Protein AF-A0A5J4NBM5-F1 (afdb_monomer_lite)

Secondary structure (DSSP, 8-state):
--EEEEEGGGTEEEETTTHHHHHHHHHHHHHHHHHHHHHHHHHHHHHHHHHHHHHHHHTPPPP--TT---HHHHHHHHHHHHHHHHHHHHHHHHHHHHHHHHS-HHHHHHHHHHH--TTSPPSS-SS--PPPTT--TTHHHHHHHHHHHHHHHT-EEEE-SS-B---S--TTTS-HHHHHTPPPTTSPPPPB-TT-EEEEEEE-SS-EEEEEPPP----------PPP-

pLDDT: mean 76.92, std 15.36, range [37.56, 94.0]

Sequence (229 aa):
MKMDHHCPWINACCGHLNHGYFLHFIHWAPIGCTLCAIMLASAVYHDWKSANHWRSETGEKPFVYPYDLGSWNNLSQGCLLPTVYYSHAKHCLRSPFEALRTITWITRIWYIKYVLTWSGCAIGDGIHWPLRDGCGEYDLTAEQIRQKEMKQLIRRDYLIHRSYNGRYCPCCQFSCSIALNTPYPDEPRLRVTVGDTVTVTRWSKHWIYGELQPIKSSFSNGLHPGKLN

Structure (mmCIF, N/CA/C/O backbone):
data_AF-A0A5J4NBM5-F1
#
_entry.id   AF-A0A5J4NBM5-F1
#
loop_
_atom_site.group_PDB
_atom_site.id
_atom_site.type_symbol
_atom_site.label_atom_id
_atom_site.label_alt_id
_atom_site.label_comp_id
_atom_site.label_asym_id
_atom_site.label_entity_id
_atom_site.label_seq_id
_atom_site.pdbx_PDB_ins_code
_atom_site.Cartn_x
_atom_site.Cartn_y
_atom_site.Cartn_z
_atom_site.occupancy
_atom_site.B_iso_or_equiv
_atom_site.auth_seq_id
_atom_sit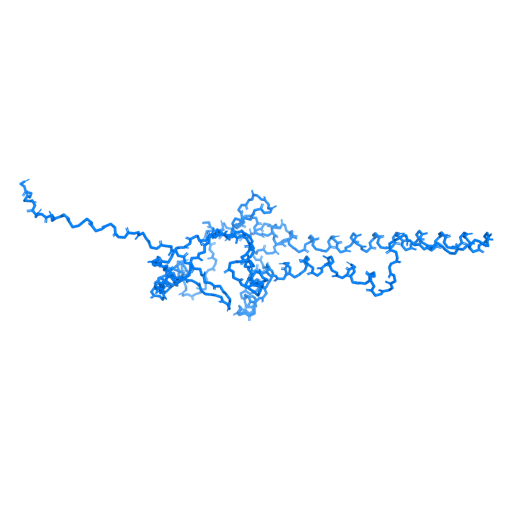e.auth_comp_id
_atom_site.auth_asym_id
_atom_site.auth_atom_id
_atom_site.pdbx_PDB_model_num
ATOM 1 N N . MET A 1 1 ? -6.689 -21.881 5.299 1.00 59.47 1 MET A N 1
ATOM 2 C CA . MET A 1 1 ? -5.956 -21.109 4.269 1.00 59.47 1 MET A CA 1
ATOM 3 C C . MET A 1 1 ? -5.424 -19.820 4.873 1.00 59.47 1 MET A C 1
ATOM 5 O O . MET A 1 1 ? -6.210 -19.043 5.406 1.00 59.47 1 MET A O 1
ATOM 9 N N . LYS A 1 2 ? -4.108 -19.589 4.796 1.00 69.75 2 LYS A N 1
ATOM 10 C CA . LYS A 1 2 ? -3.482 -18.330 5.225 1.00 69.75 2 LYS A CA 1
ATOM 11 C C . LYS A 1 2 ? -3.705 -17.231 4.180 1.00 69.75 2 LYS A C 1
ATOM 13 O O . LYS A 1 2 ? -3.112 -17.266 3.103 1.00 69.75 2 LYS A O 1
ATOM 18 N N . MET A 1 3 ? -4.565 -16.275 4.513 1.00 81.38 3 MET A N 1
ATOM 19 C CA . MET A 1 3 ? -4.809 -15.057 3.737 1.00 81.38 3 MET A CA 1
ATOM 20 C C . MET A 1 3 ? -4.083 -13.899 4.410 1.00 81.38 3 MET A C 1
ATOM 22 O O . MET A 1 3 ? -4.126 -13.787 5.634 1.00 81.38 3 MET A O 1
ATOM 26 N N . ASP A 1 4 ? -3.405 -13.075 3.619 1.00 83.19 4 ASP A N 1
ATOM 27 C CA . ASP A 1 4 ? -2.725 -11.881 4.114 1.00 83.19 4 ASP A CA 1
ATOM 28 C C . ASP A 1 4 ? -3.644 -10.664 3.967 1.00 83.19 4 ASP A C 1
ATOM 30 O O . ASP A 1 4 ? -4.144 -10.129 4.954 1.00 83.19 4 ASP A O 1
ATOM 34 N N . HIS A 1 5 ? -3.954 -10.282 2.726 1.00 86.38 5 HIS A N 1
ATOM 35 C CA . HIS A 1 5 ? -4.837 -9.154 2.437 1.00 86.38 5 HIS A CA 1
ATOM 36 C C . HIS A 1 5 ? -5.439 -9.249 1.031 1.00 86.38 5 HIS A C 1
ATOM 38 O O . HIS A 1 5 ? -4.950 -9.979 0.173 1.00 86.38 5 HIS A O 1
ATOM 44 N N . HIS A 1 6 ? -6.500 -8.487 0.772 1.00 85.88 6 HIS A N 1
ATOM 45 C CA . HIS A 1 6 ? -6.937 -8.211 -0.593 1.00 85.88 6 HIS A CA 1
ATOM 46 C C . HIS A 1 6 ? -6.148 -7.019 -1.131 1.00 85.88 6 HIS A C 1
ATOM 48 O O . HIS A 1 6 ? -6.132 -5.962 -0.499 1.00 85.88 6 HIS A O 1
ATOM 54 N N . CYS A 1 7 ? -5.471 -7.192 -2.264 1.00 86.19 7 CYS A N 1
ATOM 55 C CA . CYS A 1 7 ? -4.663 -6.143 -2.862 1.00 86.19 7 CYS A CA 1
ATOM 56 C C . CYS A 1 7 ? -5.400 -5.559 -4.077 1.00 86.19 7 CYS A C 1
ATOM 58 O O . CYS A 1 7 ? -5.520 -6.244 -5.099 1.00 86.19 7 CYS A O 1
ATOM 60 N N . PRO A 1 8 ? -5.870 -4.297 -4.007 1.00 82.81 8 PRO A N 1
ATOM 61 C CA . PRO A 1 8 ? -6.608 -3.682 -5.110 1.00 82.81 8 PRO A CA 1
ATOM 62 C C . PRO A 1 8 ? -5.733 -3.490 -6.356 1.00 82.81 8 PRO A C 1
ATOM 64 O O . PRO A 1 8 ? -6.234 -3.533 -7.474 1.00 82.81 8 PRO A O 1
ATOM 67 N N . TRP A 1 9 ? -4.414 -3.354 -6.184 1.00 79.38 9 TRP A N 1
ATOM 68 C CA . TRP A 1 9 ? -3.458 -3.104 -7.269 1.00 79.38 9 TRP A CA 1
ATOM 69 C C . TRP A 1 9 ? -3.282 -4.281 -8.230 1.00 79.38 9 TRP A C 1
ATOM 71 O O . TRP A 1 9 ? -2.984 -4.074 -9.401 1.00 79.38 9 TRP A O 1
ATOM 81 N N . ILE A 1 10 ? -3.471 -5.507 -7.741 1.00 85.00 10 ILE A N 1
ATOM 82 C CA . ILE A 1 10 ? -3.437 -6.728 -8.562 1.00 85.00 10 ILE A CA 1
ATOM 83 C C . ILE A 1 10 ? -4.838 -7.320 -8.766 1.00 85.00 10 ILE A C 1
ATOM 85 O O . ILE A 1 10 ? -4.962 -8.397 -9.341 1.00 85.00 10 ILE A O 1
ATOM 89 N N . ASN A 1 11 ? -5.877 -6.636 -8.264 1.00 89.38 11 ASN A N 1
ATOM 90 C CA . ASN A 1 11 ? -7.272 -7.082 -8.261 1.00 89.38 11 ASN A CA 1
ATOM 91 C C . ASN A 1 11 ? -7.439 -8.548 -7.808 1.00 89.38 11 ASN A C 1
ATOM 93 O O . ASN A 1 11 ? -8.200 -9.325 -8.386 1.00 89.38 11 ASN A O 1
ATOM 97 N N . ALA A 1 12 ? -6.670 -8.950 -6.794 1.00 88.88 12 ALA A N 1
ATOM 98 C CA . ALA A 1 12 ? -6.616 -10.324 -6.315 1.00 88.88 12 ALA A CA 1
ATOM 99 C C . ALA A 1 12 ? -6.298 -10.371 -4.818 1.00 88.88 12 ALA A C 1
ATOM 101 O O . ALA A 1 12 ? -5.704 -9.458 -4.239 1.00 88.88 12 ALA A O 1
ATOM 102 N N . CYS A 1 13 ? -6.694 -11.464 -4.173 1.00 90.06 13 CYS A N 1
ATOM 103 C CA . CYS A 1 13 ? -6.330 -11.717 -2.787 1.00 90.06 13 CYS A CA 1
ATOM 104 C C . CYS A 1 13 ? -4.906 -12.263 -2.686 1.00 90.06 13 CYS A C 1
ATOM 106 O O . CYS A 1 13 ? -4.591 -13.267 -3.320 1.00 90.06 13 CYS A O 1
ATOM 108 N N . CYS A 1 14 ? -4.077 -11.646 -1.850 1.00 89.56 14 CYS A N 1
ATOM 109 C CA . CYS A 1 14 ? -2.753 -12.128 -1.477 1.00 89.56 14 CYS A CA 1
ATOM 110 C C . CYS A 1 14 ? -2.876 -13.147 -0.334 1.00 89.56 14 CYS A C 1
ATOM 112 O O . CYS A 1 14 ? -3.361 -12.839 0.757 1.00 89.56 14 CYS A O 1
ATOM 114 N N . GLY A 1 15 ? -2.415 -14.369 -0.565 1.00 88.12 15 GLY A N 1
ATOM 115 C CA . GLY A 1 15 ? -2.438 -15.480 0.382 1.00 88.12 15 GLY A CA 1
ATOM 116 C C . GLY A 1 15 ? -1.339 -16.487 0.062 1.00 88.12 15 GLY A C 1
ATOM 117 O O . GLY A 1 15 ? -0.489 -16.232 -0.783 1.00 88.12 15 GLY A O 1
ATOM 118 N N . HIS A 1 16 ? -1.343 -17.641 0.729 1.00 86.56 16 HIS A N 1
ATOM 119 C CA . HIS A 1 16 ? -0.261 -18.637 0.636 1.00 86.56 16 HIS A CA 1
ATOM 120 C C . HIS A 1 16 ? 0.216 -18.943 -0.796 1.00 86.56 16 HIS A C 1
ATOM 122 O O . HI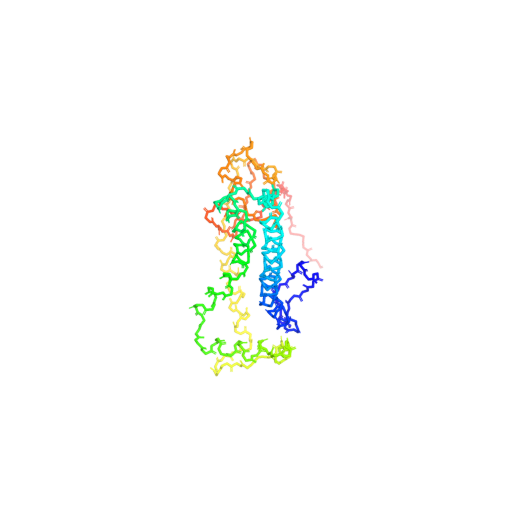S A 1 16 ? 1.413 -18.933 -1.061 1.00 86.56 16 HIS A O 1
ATOM 128 N N . LEU A 1 17 ? -0.715 -19.141 -1.733 1.00 87.56 17 LEU A N 1
ATOM 129 C CA . LEU A 1 17 ? -0.405 -19.581 -3.099 1.00 87.56 17 LEU A CA 1
ATOM 130 C C . LEU A 1 17 ? 0.230 -18.505 -3.993 1.00 87.56 17 LEU A C 1
ATOM 132 O O . LEU A 1 17 ? 0.866 -18.848 -4.983 1.00 87.56 17 LEU A O 1
ATOM 136 N N . ASN A 1 18 ? 0.067 -17.220 -3.672 1.00 89.38 18 ASN A N 1
ATOM 137 C CA . ASN A 1 18 ? 0.607 -16.118 -4.475 1.00 89.38 18 ASN A CA 1
ATOM 138 C C . ASN A 1 18 ? 1.474 -15.133 -3.682 1.00 89.38 18 ASN A C 1
ATOM 140 O O . ASN A 1 18 ? 1.964 -14.156 -4.250 1.00 89.38 18 ASN A O 1
ATOM 144 N N . HIS A 1 19 ? 1.709 -15.402 -2.396 1.00 87.12 19 HIS A N 1
ATOM 145 C CA . HIS A 1 19 ? 2.508 -14.542 -1.530 1.00 87.12 19 HIS A CA 1
ATOM 146 C C . HIS A 1 19 ? 3.931 -14.362 -2.079 1.00 87.12 19 HIS A C 1
ATOM 148 O O . HIS A 1 19 ? 4.431 -13.242 -2.120 1.00 87.12 19 HIS A O 1
ATOM 154 N N . GLY A 1 20 ? 4.571 -15.438 -2.553 1.00 87.75 20 GLY A N 1
ATOM 155 C CA . GLY A 1 20 ? 5.920 -15.369 -3.123 1.00 87.75 20 GLY A CA 1
ATOM 156 C C . GLY A 1 20 ? 5.978 -14.511 -4.390 1.00 87.75 20 GLY A C 1
ATOM 157 O O . GLY A 1 20 ? 6.830 -13.631 -4.495 1.00 87.75 20 GLY A O 1
ATOM 158 N N . TYR A 1 21 ? 5.025 -14.678 -5.315 1.00 90.00 21 TYR A N 1
ATOM 159 C CA . TYR A 1 21 ? 4.908 -13.824 -6.506 1.00 90.00 21 TYR A CA 1
ATOM 160 C C . TYR A 1 21 ? 4.686 -12.351 -6.159 1.00 90.00 21 TYR A C 1
ATOM 162 O O . TYR A 1 21 ? 5.294 -11.475 -6.772 1.00 90.00 21 TYR A O 1
ATOM 170 N N . PHE A 1 22 ? 3.854 -12.070 -5.156 1.00 88.56 22 PHE A N 1
ATOM 171 C CA . PHE A 1 22 ? 3.601 -10.707 -4.699 1.00 88.56 22 PHE A CA 1
ATOM 172 C C . PHE A 1 22 ? 4.863 -10.044 -4.124 1.00 88.56 22 PHE A C 1
ATOM 174 O O . PHE A 1 22 ? 5.147 -8.886 -4.431 1.00 88.56 22 PHE A O 1
ATOM 181 N N . LEU A 1 23 ? 5.667 -10.784 -3.353 1.00 86.62 23 LEU A N 1
ATOM 182 C CA . LEU A 1 23 ? 6.949 -10.281 -2.850 1.00 86.62 23 LEU A CA 1
ATOM 183 C C . LEU A 1 23 ? 7.956 -10.035 -3.979 1.00 86.62 23 LEU A C 1
ATOM 185 O O . LEU A 1 23 ? 8.629 -9.003 -3.974 1.00 86.62 23 LEU A O 1
ATOM 189 N N . HIS A 1 24 ? 8.028 -10.936 -4.963 1.00 88.31 24 HIS A N 1
ATOM 190 C CA . HIS A 1 24 ? 8.848 -10.730 -6.161 1.00 88.31 24 HIS A CA 1
ATOM 191 C C . HIS A 1 24 ? 8.415 -9.479 -6.922 1.00 88.31 24 HIS A C 1
ATOM 193 O O . HIS A 1 24 ? 9.263 -8.670 -7.285 1.00 88.31 24 HIS A O 1
ATOM 199 N N . PHE A 1 25 ? 7.111 -9.266 -7.103 1.00 87.12 25 PHE A N 1
ATOM 200 C CA . PHE A 1 25 ? 6.577 -8.053 -7.723 1.00 87.12 25 PHE A CA 1
ATOM 201 C C . PHE A 1 25 ? 7.019 -6.784 -6.978 1.00 87.12 25 PHE A C 1
ATOM 203 O O . PHE A 1 25 ? 7.568 -5.873 -7.598 1.00 87.12 25 PHE A O 1
ATOM 210 N N . ILE A 1 26 ? 6.857 -6.742 -5.650 1.00 86.12 26 ILE A N 1
ATOM 211 C CA . ILE A 1 26 ? 7.274 -5.592 -4.830 1.00 86.12 26 ILE A CA 1
ATOM 212 C C . ILE A 1 26 ? 8.787 -5.349 -4.920 1.00 86.12 26 ILE A C 1
ATOM 214 O O . ILE A 1 26 ? 9.223 -4.200 -4.865 1.00 86.12 26 ILE A O 1
ATOM 218 N N . HIS A 1 27 ? 9.591 -6.406 -5.050 1.00 84.75 27 HIS A N 1
ATOM 219 C CA . HIS A 1 27 ? 11.043 -6.290 -5.137 1.00 84.75 27 HIS A CA 1
ATOM 220 C C . HIS A 1 27 ? 11.526 -5.836 -6.522 1.00 84.75 27 HIS A C 1
ATOM 222 O O . HIS A 1 27 ? 12.315 -4.896 -6.625 1.00 84.75 27 HIS A O 1
ATOM 228 N N . TRP A 1 28 ? 11.050 -6.483 -7.586 1.00 87.06 28 TRP A N 1
ATOM 229 C CA . TRP A 1 28 ? 11.551 -6.273 -8.943 1.00 87.06 28 TRP A CA 1
ATOM 230 C C . TRP A 1 28 ? 10.944 -5.055 -9.636 1.00 87.06 28 TRP A C 1
ATOM 232 O O . TRP A 1 28 ? 11.629 -4.441 -10.452 1.00 87.06 28 TRP A O 1
ATOM 242 N N . ALA A 1 29 ? 9.711 -4.654 -9.308 1.00 86.12 29 ALA A N 1
ATOM 243 C CA . ALA A 1 29 ? 9.091 -3.491 -9.945 1.00 86.12 29 ALA A CA 1
ATOM 244 C C . ALA A 1 29 ? 9.886 -2.185 -9.710 1.00 86.12 29 ALA A C 1
ATOM 246 O O . ALA A 1 29 ? 10.201 -1.512 -10.693 1.00 86.12 29 ALA A O 1
ATOM 247 N N . PRO A 1 30 ? 10.315 -1.833 -8.477 1.00 85.06 30 PRO A N 1
ATOM 248 C CA . PRO A 1 30 ? 11.168 -0.665 -8.254 1.00 85.06 30 PRO A CA 1
ATOM 249 C C . PRO A 1 30 ? 12.510 -0.750 -8.985 1.00 85.06 30 PRO A C 1
ATOM 251 O O . PRO A 1 30 ? 12.935 0.240 -9.577 1.00 85.06 30 PRO A O 1
ATOM 254 N N . ILE A 1 31 ? 13.154 -1.925 -8.982 1.00 83.12 31 ILE A N 1
ATOM 255 C CA . ILE A 1 31 ? 14.433 -2.145 -9.674 1.00 83.12 31 ILE A CA 1
ATOM 256 C C . ILE A 1 31 ? 14.265 -1.895 -11.175 1.00 83.12 31 ILE A C 1
ATOM 258 O O . ILE A 1 31 ? 15.044 -1.144 -11.760 1.00 83.12 31 ILE A O 1
ATOM 262 N N . GLY A 1 32 ? 13.218 -2.456 -11.786 1.00 86.31 32 GLY A N 1
ATOM 263 C CA . GLY A 1 32 ? 12.896 -2.240 -13.196 1.00 86.31 32 GLY A CA 1
ATOM 264 C C . GLY A 1 32 ? 12.660 -0.765 -13.517 1.00 86.31 32 GLY A C 1
ATOM 265 O O . GLY A 1 32 ? 13.263 -0.234 -14.447 1.00 86.31 32 GLY A O 1
ATOM 266 N N . CYS A 1 33 ? 11.864 -0.063 -12.704 1.00 83.75 33 CYS A N 1
ATOM 267 C CA . CYS A 1 33 ? 11.641 1.374 -12.876 1.00 83.75 33 CYS A CA 1
ATOM 268 C C . CYS A 1 33 ? 12.942 2.189 -12.767 1.00 83.75 33 CYS A C 1
ATOM 270 O O . CYS A 1 33 ? 13.152 3.110 -13.555 1.00 83.75 33 CYS A O 1
ATOM 272 N N . THR A 1 34 ? 13.830 1.851 -11.826 1.00 82.12 34 THR A N 1
ATOM 273 C CA . THR A 1 34 ? 15.135 2.514 -11.686 1.00 82.12 34 THR A CA 1
ATOM 274 C C . THR A 1 34 ? 16.028 2.268 -12.901 1.00 82.12 34 THR A C 1
ATOM 276 O O . THR A 1 34 ? 16.619 3.217 -13.413 1.00 82.12 34 THR A O 1
ATOM 279 N N . LEU A 1 35 ? 16.097 1.034 -13.404 1.00 87.31 35 LEU A N 1
ATOM 280 C CA . LEU A 1 35 ? 16.882 0.710 -14.598 1.00 87.31 35 LEU A CA 1
ATOM 281 C C . LEU A 1 35 ? 16.361 1.448 -15.837 1.00 87.31 35 LEU A C 1
ATOM 283 O O . LEU A 1 35 ? 17.154 2.058 -16.553 1.00 87.31 35 LEU A O 1
ATOM 287 N N . CYS A 1 36 ? 15.042 1.481 -16.048 1.00 84.56 36 CYS A N 1
ATOM 288 C CA . CYS A 1 36 ? 14.434 2.246 -17.139 1.00 84.56 36 CYS A CA 1
ATOM 289 C C . CYS A 1 36 ? 14.754 3.745 -17.042 1.00 84.56 36 CYS A C 1
ATOM 291 O O . CYS A 1 36 ? 15.073 4.370 -18.051 1.00 84.56 36 CYS A O 1
ATOM 293 N N . ALA A 1 37 ? 14.716 4.321 -15.835 1.00 83.12 37 ALA A N 1
ATOM 294 C CA . ALA A 1 37 ? 15.069 5.723 -15.623 1.00 83.12 37 ALA A CA 1
ATOM 295 C C . ALA A 1 37 ? 16.544 6.005 -15.957 1.00 83.12 37 ALA A C 1
ATOM 297 O O . ALA A 1 37 ? 16.840 7.015 -16.594 1.00 83.12 37 ALA A O 1
ATOM 298 N N . ILE A 1 38 ? 17.459 5.103 -15.579 1.00 82.50 38 ILE A N 1
ATOM 299 C CA . ILE A 1 38 ? 18.886 5.214 -15.915 1.00 82.50 38 ILE A CA 1
ATOM 300 C C . ILE A 1 38 ? 19.082 5.145 -17.430 1.00 82.50 38 ILE A C 1
ATOM 302 O O . ILE A 1 38 ? 19.740 6.017 -17.991 1.00 82.50 38 ILE A O 1
ATOM 306 N N . MET A 1 39 ? 18.481 4.156 -18.098 1.00 87.69 39 MET A N 1
ATOM 307 C CA . MET A 1 39 ? 18.592 4.005 -19.552 1.00 87.69 39 MET A CA 1
ATOM 308 C C . MET A 1 39 ? 18.075 5.238 -20.295 1.00 87.69 39 MET A C 1
ATOM 310 O O . MET A 1 39 ? 18.741 5.732 -21.203 1.00 87.69 39 MET A O 1
ATOM 314 N N . LEU A 1 40 ? 16.921 5.768 -19.878 1.00 85.56 40 LEU A N 1
ATOM 315 C CA . LEU A 1 40 ? 16.352 6.978 -20.463 1.00 85.56 40 LEU A CA 1
ATOM 316 C C . LEU A 1 40 ? 17.264 8.192 -20.242 1.00 85.56 40 LEU A C 1
ATOM 318 O O . LEU A 1 40 ? 17.527 8.939 -21.180 1.00 85.56 40 LEU A O 1
ATOM 322 N N . ALA A 1 41 ? 17.795 8.368 -19.029 1.00 82.62 41 ALA A N 1
ATOM 323 C CA . ALA A 1 41 ? 18.719 9.458 -18.725 1.00 82.62 41 ALA A CA 1
ATOM 324 C C . ALA A 1 41 ? 20.016 9.362 -19.546 1.00 82.62 41 ALA A C 1
ATOM 326 O O . ALA A 1 41 ? 20.496 10.374 -20.057 1.00 82.62 41 ALA A O 1
ATOM 327 N N . SER A 1 42 ? 20.566 8.155 -19.716 1.00 82.62 42 SER A N 1
ATOM 328 C CA . SER A 1 42 ? 21.750 7.922 -20.547 1.00 82.62 42 SER A CA 1
ATOM 329 C C . SER A 1 42 ? 21.496 8.231 -22.022 1.00 82.62 42 SER A C 1
ATOM 331 O O . SER A 1 42 ? 22.344 8.864 -22.648 1.00 82.62 42 SER A O 1
ATOM 333 N N . ALA A 1 43 ? 20.340 7.837 -22.565 1.00 86.94 43 ALA A N 1
ATOM 334 C CA . ALA A 1 43 ? 19.963 8.145 -23.945 1.00 86.94 43 ALA A CA 1
ATOM 335 C C . ALA A 1 43 ? 19.836 9.661 -24.165 1.00 86.94 43 ALA A C 1
ATOM 337 O O . ALA A 1 43 ? 20.487 10.216 -25.046 1.00 86.94 43 ALA A O 1
ATOM 338 N N . VAL A 1 44 ? 19.102 10.352 -23.286 1.00 85.62 44 VAL A N 1
ATOM 339 C CA . VAL A 1 44 ? 18.941 11.815 -23.341 1.00 85.62 44 VAL A CA 1
ATOM 340 C C . VAL A 1 44 ? 20.286 12.537 -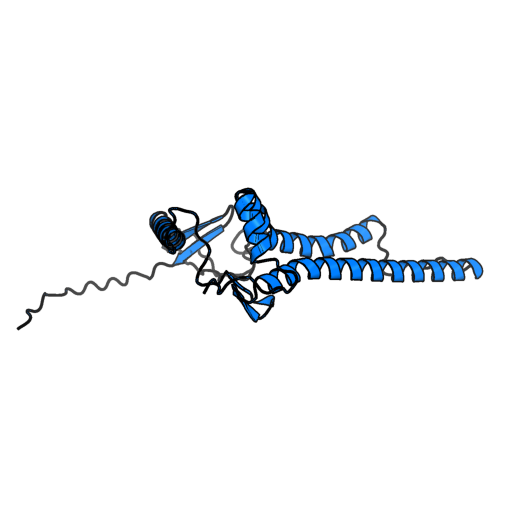23.222 1.00 85.62 44 VAL A C 1
ATOM 342 O O . VAL A 1 44 ? 20.524 13.518 -23.930 1.00 85.62 44 VAL A O 1
ATOM 345 N N . TYR A 1 45 ? 21.179 12.056 -22.350 1.00 83.81 45 TYR A N 1
ATOM 346 C CA . TYR A 1 45 ? 22.526 12.606 -22.200 1.00 83.81 45 TYR A CA 1
ATOM 347 C C . TYR A 1 45 ? 23.378 12.405 -23.457 1.00 83.81 45 TYR A C 1
ATOM 349 O O . TYR A 1 45 ? 24.093 13.320 -23.870 1.00 83.81 45 TYR A O 1
ATOM 357 N N . HIS A 1 46 ? 23.301 11.224 -24.072 1.00 85.38 46 HIS A N 1
ATOM 358 C CA . HIS A 1 46 ? 24.013 10.938 -25.310 1.00 85.38 46 HIS A CA 1
ATOM 359 C C . HIS A 1 46 ? 23.534 11.854 -26.442 1.00 85.38 46 HIS A C 1
ATOM 361 O O . HIS A 1 46 ? 24.358 12.515 -27.070 1.00 85.38 46 HIS A O 1
ATOM 367 N N . ASP A 1 47 ? 22.219 11.980 -26.633 1.00 86.50 47 ASP A N 1
ATOM 368 C CA . ASP A 1 47 ? 21.632 12.853 -27.655 1.00 86.50 47 ASP A CA 1
ATOM 369 C C . ASP A 1 47 ? 22.002 14.320 -27.433 1.00 86.50 47 ASP A C 1
ATOM 371 O O . ASP A 1 47 ? 22.394 15.021 -28.368 1.00 86.50 47 ASP A O 1
ATOM 375 N N . TRP A 1 48 ? 21.961 14.779 -26.179 1.00 87.25 48 TRP A N 1
ATOM 376 C CA . TRP A 1 48 ? 22.412 16.118 -25.806 1.00 87.25 48 TRP A CA 1
ATOM 377 C C . TRP A 1 48 ? 23.877 16.355 -26.169 1.00 87.25 48 TRP A C 1
ATOM 379 O O . TRP A 1 48 ? 24.226 17.393 -26.737 1.00 87.25 48 TRP A O 1
ATOM 389 N N . LYS A 1 49 ? 24.745 15.391 -25.848 1.00 87.19 49 LYS A N 1
ATOM 390 C CA . LYS A 1 49 ? 26.174 15.477 -26.141 1.00 87.19 49 LYS A CA 1
ATOM 391 C C . LYS A 1 49 ? 26.417 15.501 -27.650 1.00 87.19 49 LYS A C 1
ATOM 393 O O . LYS A 1 49 ? 27.180 16.343 -28.118 1.00 87.19 49 LYS A O 1
ATOM 398 N N . SER A 1 50 ? 25.750 14.632 -28.409 1.00 89.12 50 SER A N 1
ATOM 399 C CA . SER A 1 50 ? 25.834 14.598 -29.872 1.00 89.12 50 SER A CA 1
ATOM 400 C C . SER A 1 50 ? 25.342 15.902 -30.503 1.00 89.12 50 SER A C 1
ATOM 402 O O . SER A 1 50 ? 26.032 16.459 -31.351 1.00 89.12 50 SER A O 1
ATOM 404 N N . ALA A 1 51 ? 24.203 16.442 -30.059 1.00 87.25 51 ALA A N 1
ATOM 405 C CA . ALA A 1 51 ? 23.672 17.710 -30.561 1.00 87.25 51 ALA A CA 1
ATOM 406 C C . ALA A 1 51 ? 24.637 18.882 -30.317 1.00 87.25 51 ALA A C 1
ATOM 408 O O . ALA A 1 51 ? 24.839 19.717 -31.198 1.00 87.25 51 ALA A O 1
ATOM 409 N N . ASN A 1 52 ? 25.264 18.934 -29.139 1.00 88.50 52 ASN A N 1
ATOM 410 C CA . ASN A 1 52 ? 26.243 19.973 -28.821 1.00 88.50 52 ASN A CA 1
ATOM 411 C C . ASN A 1 52 ? 27.561 19.813 -29.581 1.00 88.50 52 ASN A C 1
ATOM 413 O O . ASN A 1 52 ? 28.160 20.822 -29.947 1.00 88.50 52 ASN A O 1
ATOM 417 N N . HIS A 1 53 ? 27.984 18.579 -29.867 1.00 91.50 53 HIS A N 1
ATOM 418 C CA . HIS A 1 53 ? 29.144 18.323 -30.718 1.00 91.50 53 HIS A CA 1
ATOM 419 C C . HIS A 1 53 ? 28.940 18.912 -32.119 1.00 91.50 53 HIS A C 1
ATOM 421 O O . HIS A 1 53 ? 29.717 19.766 -32.536 1.00 91.50 53 HIS A O 1
ATOM 427 N N . TRP A 1 54 ? 27.844 18.551 -32.798 1.00 88.38 54 TRP A N 1
ATOM 428 C CA . TRP A 1 54 ? 27.523 19.073 -34.134 1.00 88.38 54 TRP A CA 1
ATOM 429 C C . TRP A 1 54 ? 27.431 20.601 -34.169 1.00 88.38 54 TRP A C 1
ATOM 431 O O . TRP A 1 54 ? 27.971 21.237 -35.068 1.00 88.38 54 TRP A O 1
ATOM 441 N N . ARG A 1 55 ? 26.796 21.213 -33.164 1.00 89.12 55 ARG A N 1
ATOM 442 C CA . ARG A 1 55 ? 26.684 22.678 -33.088 1.00 89.12 55 ARG A CA 1
ATOM 443 C C . ARG A 1 55 ? 28.014 23.376 -32.847 1.00 89.12 55 ARG A C 1
ATOM 445 O O . ARG A 1 55 ? 28.217 24.477 -33.348 1.00 89.12 55 ARG A O 1
ATOM 452 N N . SER A 1 56 ? 28.920 22.744 -32.101 1.00 90.62 56 SER A N 1
ATOM 453 C CA . SER A 1 56 ? 30.266 23.285 -31.905 1.00 90.62 56 SER A CA 1
ATOM 454 C C . SER A 1 56 ? 31.058 23.329 -33.214 1.00 90.62 56 SER A C 1
ATOM 456 O O . SER A 1 56 ? 31.796 24.284 -33.437 1.00 90.62 56 SER A O 1
ATOM 458 N N . GLU A 1 57 ? 30.841 22.356 -34.106 1.00 92.19 57 GLU A N 1
ATOM 459 C CA . GLU A 1 57 ? 31.462 22.320 -35.434 1.00 92.19 57 GLU A CA 1
ATOM 460 C C . GLU A 1 57 ? 30.865 23.367 -36.384 1.00 92.19 57 GLU A C 1
ATOM 462 O O . GLU A 1 57 ? 31.598 23.982 -37.156 1.00 92.19 57 GLU A O 1
ATOM 467 N N . THR A 1 58 ? 29.553 23.618 -36.317 1.00 91.62 58 THR A N 1
ATOM 468 C CA . THR A 1 58 ? 28.876 24.616 -37.167 1.00 91.62 58 THR A CA 1
ATOM 469 C C . THR A 1 58 ? 28.954 26.050 -36.633 1.00 91.62 58 THR A C 1
ATOM 471 O O . THR A 1 58 ? 28.497 26.979 -37.300 1.00 91.62 58 THR A O 1
ATOM 474 N N . GLY A 1 59 ? 29.534 26.260 -35.446 1.00 91.94 59 GLY A N 1
ATOM 475 C CA . GLY A 1 59 ? 29.584 27.568 -34.783 1.00 91.94 59 GLY A CA 1
ATOM 476 C C . GLY A 1 59 ? 28.229 28.037 -34.237 1.00 91.94 59 GLY A C 1
ATOM 477 O O . GLY A 1 59 ? 28.045 29.220 -33.943 1.00 91.94 59 GLY A O 1
ATOM 478 N N . GLU A 1 60 ? 27.264 27.127 -34.102 1.00 91.31 60 GLU A N 1
ATOM 479 C CA . GLU A 1 60 ? 25.951 27.413 -33.538 1.00 91.31 60 GLU A CA 1
ATOM 480 C C . GLU A 1 60 ? 25.975 27.445 -32.004 1.00 91.31 60 GLU A C 1
ATOM 482 O O . GLU A 1 60 ? 26.808 26.835 -31.332 1.00 91.31 60 GLU A O 1
ATOM 487 N N . LYS A 1 61 ? 25.001 28.146 -31.414 1.00 89.56 61 LYS A N 1
ATOM 488 C CA . LYS A 1 61 ? 24.834 28.189 -29.953 1.00 89.56 61 LYS A CA 1
ATOM 489 C C . LYS A 1 61 ? 24.503 26.796 -29.402 1.00 89.56 61 LYS A C 1
ATOM 491 O O . LYS A 1 61 ? 23.676 26.120 -30.019 1.00 89.56 61 LYS A O 1
ATOM 496 N N . PRO A 1 62 ? 25.044 26.404 -28.230 1.00 88.81 62 PRO A N 1
ATOM 497 C CA . PRO A 1 62 ? 24.815 25.087 -27.645 1.00 88.81 62 PRO A CA 1
ATOM 498 C C . PRO A 1 62 ? 23.323 24.804 -27.443 1.00 88.81 62 PRO A C 1
ATOM 500 O O . PRO A 1 62 ? 22.534 25.694 -27.115 1.00 88.81 62 PRO A O 1
ATOM 503 N N . PHE A 1 63 ? 22.945 23.548 -27.659 1.00 86.56 63 PHE A N 1
ATOM 504 C CA . PHE A 1 63 ? 21.589 23.072 -27.457 1.00 86.56 63 PHE A CA 1
ATOM 505 C C . PHE A 1 63 ? 21.298 22.940 -25.959 1.00 86.56 63 PHE A C 1
ATOM 507 O O . PHE A 1 63 ? 21.952 22.182 -25.235 1.00 86.56 63 PHE A O 1
ATOM 514 N N . VAL A 1 64 ? 20.278 23.674 -25.520 1.00 84.75 64 VAL A N 1
ATOM 515 C CA . VAL A 1 64 ? 19.723 23.631 -24.168 1.00 84.75 64 VAL A CA 1
ATOM 516 C C . VAL A 1 64 ? 18.313 23.068 -24.279 1.00 84.75 64 VAL A C 1
ATOM 518 O O . VAL A 1 64 ? 17.516 23.553 -25.086 1.00 84.75 64 VAL A O 1
ATOM 521 N N . TYR A 1 65 ? 18.004 22.027 -23.505 1.00 77.00 65 TYR A N 1
ATOM 522 C CA . TYR A 1 65 ? 16.664 21.451 -23.524 1.00 77.00 65 TYR A CA 1
ATOM 523 C C . TYR A 1 65 ? 15.632 22.472 -23.024 1.00 77.00 65 TYR A C 1
ATOM 525 O O . TYR A 1 65 ? 15.909 23.187 -22.062 1.00 77.00 65 TYR A O 1
ATOM 533 N N . PRO A 1 66 ? 14.407 22.491 -23.583 1.00 79.88 66 PRO A N 1
ATOM 534 C CA . PRO A 1 66 ? 13.343 23.390 -23.124 1.00 79.88 66 PRO A CA 1
ATOM 535 C C . PRO A 1 66 ? 12.987 23.239 -21.636 1.00 79.88 66 PRO A C 1
ATOM 537 O O . PRO A 1 66 ? 12.433 24.153 -21.036 1.00 79.88 66 PRO A O 1
ATOM 540 N N . TYR A 1 67 ? 13.295 22.080 -21.052 1.00 74.50 67 TYR A N 1
ATOM 541 C CA . TYR A 1 67 ? 13.031 21.724 -19.655 1.00 74.50 67 TYR A CA 1
ATOM 542 C C . TYR A 1 67 ? 14.275 21.837 -18.763 1.00 74.50 67 TYR A C 1
ATOM 544 O O . TYR A 1 67 ? 14.241 21.405 -17.614 1.00 74.50 67 TYR A O 1
ATOM 552 N N . ASP A 1 68 ? 15.378 22.393 -19.271 1.00 74.69 68 ASP A N 1
ATOM 553 C CA . ASP A 1 68 ? 16.547 22.695 -18.453 1.00 74.69 68 ASP A CA 1
ATOM 554 C C . ASP A 1 68 ? 16.282 23.955 -17.613 1.00 74.69 68 ASP A C 1
ATOM 556 O O . ASP A 1 68 ? 16.533 25.085 -18.029 1.00 74.69 68 ASP A O 1
ATOM 560 N N . LEU A 1 69 ? 15.736 23.755 -16.413 1.00 76.19 69 LEU A N 1
ATOM 561 C CA . LEU A 1 69 ? 15.416 24.823 -15.461 1.00 76.19 69 LEU A CA 1
ATOM 562 C C . LEU A 1 69 ? 16.615 25.192 -14.562 1.00 76.19 69 LEU A C 1
ATOM 564 O O . LEU A 1 69 ? 16.451 25.928 -13.582 1.00 76.19 69 LEU A O 1
ATOM 568 N N . GLY A 1 70 ? 17.813 24.679 -14.870 1.00 76.62 70 GLY A N 1
ATOM 569 C CA . GLY A 1 70 ? 19.026 24.811 -14.066 1.00 76.62 70 GLY A CA 1
ATOM 570 C C . GLY A 1 70 ? 19.196 23.697 -13.026 1.00 76.62 70 GLY A C 1
ATOM 571 O O . GLY A 1 70 ? 18.235 23.056 -12.593 1.00 76.62 70 GLY A O 1
ATOM 572 N N . SER A 1 71 ? 20.441 23.476 -12.589 1.00 73.06 71 SER A N 1
ATOM 573 C CA . SER A 1 71 ? 20.858 22.303 -11.801 1.00 73.06 71 SER A CA 1
ATOM 574 C C . SER A 1 71 ? 19.989 22.021 -10.569 1.00 73.06 71 SER A C 1
ATOM 576 O O . SER A 1 71 ? 19.658 20.869 -10.306 1.00 73.06 71 SER A O 1
ATOM 578 N N . TRP A 1 72 ? 19.565 23.057 -9.838 1.00 67.69 72 TRP A N 1
ATOM 579 C CA . TRP A 1 72 ? 18.741 22.912 -8.631 1.00 67.69 72 TRP A CA 1
ATOM 580 C C . TRP A 1 72 ? 17.268 22.603 -8.921 1.00 67.69 72 TRP A C 1
ATOM 582 O O . TRP A 1 72 ? 16.659 21.805 -8.209 1.00 67.69 72 TRP A O 1
ATOM 592 N N . ASN A 1 73 ? 16.703 23.187 -9.979 1.00 71.25 73 ASN A N 1
ATOM 593 C CA . ASN A 1 73 ? 15.304 22.975 -10.357 1.00 71.25 73 ASN A CA 1
ATOM 594 C C . ASN A 1 73 ? 15.108 21.653 -11.111 1.00 71.25 73 ASN A C 1
ATOM 596 O O . ASN A 1 73 ? 14.054 21.029 -11.012 1.00 71.25 73 ASN A O 1
ATOM 600 N N . ASN A 1 74 ? 16.123 21.192 -11.842 1.00 68.69 74 ASN A N 1
ATOM 601 C CA . ASN A 1 74 ? 16.104 19.875 -12.477 1.00 68.69 74 ASN A CA 1
ATOM 602 C C . ASN A 1 74 ? 16.308 18.762 -11.440 1.00 68.69 74 ASN A C 1
ATOM 604 O O . ASN A 1 74 ? 15.626 17.738 -11.492 1.00 68.69 74 ASN A O 1
ATOM 608 N N . LEU A 1 75 ? 17.187 18.979 -10.450 1.00 61.75 75 LEU A N 1
ATOM 609 C CA . LEU A 1 75 ? 17.370 18.052 -9.331 1.00 61.75 75 LEU A CA 1
ATOM 610 C C . LEU A 1 75 ? 16.096 17.935 -8.484 1.00 61.75 75 LEU A C 1
ATOM 612 O O . LEU A 1 75 ? 15.714 16.828 -8.114 1.00 61.75 75 LEU A O 1
ATOM 616 N N . SER A 1 76 ? 15.400 19.044 -8.213 1.00 60.19 76 SER A N 1
ATOM 617 C CA . SER A 1 76 ? 14.134 18.996 -7.475 1.00 60.19 76 SER A CA 1
ATOM 618 C C . SER A 1 76 ? 13.057 18.224 -8.248 1.00 60.19 76 SER A C 1
ATOM 620 O O . SER A 1 76 ? 12.443 17.333 -7.671 1.00 60.19 76 SER A O 1
ATOM 622 N N . GLN A 1 77 ? 12.893 18.438 -9.557 1.00 60.31 77 GLN A N 1
ATOM 623 C CA . GLN A 1 77 ? 11.969 17.648 -10.389 1.00 60.31 77 GLN A CA 1
ATOM 624 C C . GLN A 1 77 ? 12.310 16.146 -10.404 1.00 60.31 77 GLN A C 1
ATOM 626 O O . GLN A 1 77 ? 11.428 15.305 -10.208 1.00 60.31 77 GLN A O 1
ATOM 631 N N . GLY A 1 78 ? 13.592 15.805 -10.579 1.00 58.12 78 GLY A N 1
ATOM 632 C CA . GLY A 1 78 ? 14.073 14.422 -10.636 1.00 58.12 78 GLY A CA 1
ATOM 633 C C . GLY A 1 78 ? 14.053 13.692 -9.292 1.00 58.12 78 GLY A C 1
ATOM 634 O O . GLY A 1 78 ? 13.860 12.482 -9.265 1.00 58.12 78 GLY A O 1
ATOM 635 N N . CYS A 1 79 ? 14.206 14.398 -8.168 1.00 53.81 79 CYS A N 1
ATOM 636 C CA . CYS A 1 79 ? 14.101 13.815 -6.830 1.00 53.81 79 CYS A CA 1
ATOM 637 C C . CYS A 1 79 ? 12.656 13.745 -6.321 1.00 53.81 79 CYS A C 1
ATOM 639 O O . CYS A 1 79 ? 12.360 12.866 -5.511 1.00 53.81 79 CYS A O 1
ATOM 641 N N . LEU A 1 80 ? 11.746 14.609 -6.788 1.00 51.50 80 LEU A N 1
ATOM 642 C CA . LEU A 1 80 ? 10.330 14.591 -6.396 1.00 51.50 80 LEU A CA 1
ATOM 643 C C . LEU A 1 80 ? 9.575 13.373 -6.960 1.00 51.50 80 LEU A C 1
ATOM 645 O O . LEU A 1 80 ? 8.743 12.801 -6.257 1.00 51.50 80 LEU A O 1
ATOM 649 N N . LEU A 1 81 ? 9.908 12.905 -8.169 1.00 51.62 81 LEU A N 1
ATOM 650 C CA . LEU A 1 81 ? 9.242 11.740 -8.776 1.00 51.62 81 LEU A CA 1
ATOM 651 C C . LEU A 1 81 ? 9.526 10.419 -8.020 1.00 51.62 81 LEU A C 1
ATOM 653 O O . LEU A 1 81 ? 8.575 9.707 -7.684 1.00 51.62 81 LEU A O 1
ATOM 657 N N . PRO A 1 82 ? 10.779 10.096 -7.637 1.00 51.44 82 PRO A N 1
ATOM 658 C CA . PRO A 1 82 ? 11.072 8.930 -6.818 1.00 51.44 82 PRO A CA 1
ATOM 659 C C . PRO A 1 82 ? 10.728 9.142 -5.350 1.00 51.44 82 PRO A C 1
ATOM 661 O O . PRO A 1 82 ? 10.360 8.174 -4.708 1.00 51.44 82 PRO A O 1
ATOM 664 N N . THR A 1 83 ? 10.818 10.345 -4.769 1.00 48.34 83 THR A N 1
ATOM 665 C CA . THR A 1 83 ? 10.492 10.511 -3.335 1.00 48.34 83 THR A CA 1
ATOM 666 C C . THR A 1 83 ? 9.004 10.380 -3.048 1.00 48.34 83 THR A C 1
ATOM 668 O O . THR A 1 83 ? 8.666 9.799 -2.020 1.00 48.34 83 THR A O 1
ATOM 671 N N . VAL A 1 84 ? 8.109 10.803 -3.946 1.00 51.28 84 VAL A N 1
ATOM 672 C CA . VAL A 1 84 ? 6.668 10.540 -3.789 1.00 51.28 84 VAL A CA 1
ATOM 673 C C . VAL A 1 84 ? 6.380 9.036 -3.901 1.00 51.28 84 VAL A C 1
ATOM 675 O O . VAL A 1 84 ? 5.679 8.494 -3.049 1.00 51.28 84 VAL A O 1
ATOM 678 N N . TYR A 1 85 ? 7.002 8.327 -4.852 1.00 50.94 85 TYR A N 1
ATOM 679 C CA . TYR A 1 85 ? 6.845 6.871 -5.003 1.00 50.94 85 TYR A CA 1
ATOM 680 C C . TYR A 1 85 ? 7.496 6.075 -3.856 1.00 50.94 85 TYR A C 1
ATOM 682 O O . TYR A 1 85 ? 6.900 5.160 -3.297 1.00 50.94 85 TYR A O 1
ATOM 690 N N . TYR A 1 86 ? 8.705 6.456 -3.445 1.00 47.19 86 TYR A N 1
ATOM 691 C CA . TYR A 1 86 ? 9.510 5.786 -2.425 1.00 47.19 86 TYR A CA 1
ATOM 692 C C . TYR A 1 86 ? 9.028 6.104 -1.008 1.00 47.19 86 TYR A C 1
ATOM 694 O O . TYR A 1 86 ? 9.136 5.255 -0.133 1.00 47.19 86 TYR A O 1
ATOM 702 N N . SER A 1 87 ? 8.451 7.283 -0.750 1.00 49.47 87 SER A N 1
ATOM 703 C CA . SER A 1 87 ? 7.784 7.574 0.528 1.00 49.47 87 SER A CA 1
ATOM 704 C C . SER A 1 87 ? 6.484 6.763 0.671 1.00 49.47 87 SER A C 1
ATOM 706 O O . SER A 1 87 ? 6.196 6.250 1.754 1.00 49.47 87 SER A O 1
ATOM 708 N N . HIS A 1 88 ? 5.763 6.522 -0.434 1.00 51.75 88 HIS A N 1
ATOM 709 C CA . HIS A 1 88 ? 4.605 5.620 -0.456 1.00 51.75 88 HIS A CA 1
ATOM 710 C C . HIS A 1 88 ? 5.000 4.143 -0.310 1.00 51.75 88 HIS A C 1
ATOM 712 O O . HIS A 1 88 ? 4.455 3.428 0.535 1.00 51.75 88 HIS A O 1
ATOM 718 N N . ALA A 1 89 ? 6.012 3.699 -1.063 1.00 50.25 89 ALA A N 1
ATOM 719 C CA . ALA A 1 89 ? 6.570 2.356 -0.952 1.00 50.25 89 ALA A CA 1
ATOM 720 C C . ALA A 1 89 ? 7.142 2.113 0.449 1.00 50.25 89 ALA A C 1
ATOM 722 O O . ALA A 1 89 ? 6.932 1.044 1.007 1.00 50.25 89 ALA A O 1
ATOM 723 N N . LYS A 1 90 ? 7.775 3.114 1.078 1.00 47.25 90 LYS A N 1
ATOM 724 C CA . LYS A 1 90 ? 8.209 3.042 2.480 1.00 47.25 90 LYS A CA 1
ATOM 725 C C . LYS A 1 90 ? 7.045 2.831 3.435 1.00 47.25 90 LYS A C 1
ATOM 727 O O . LYS A 1 90 ? 7.221 2.066 4.365 1.00 47.25 90 LYS A O 1
ATOM 732 N N . HIS A 1 91 ? 5.874 3.437 3.249 1.00 50.47 91 HIS A N 1
ATOM 733 C CA . HIS A 1 91 ? 4.731 3.152 4.127 1.00 50.47 91 HIS A CA 1
ATOM 734 C C . HIS A 1 91 ? 4.242 1.698 4.003 1.00 50.47 91 HIS A C 1
ATOM 736 O O . HIS A 1 91 ? 3.937 1.082 5.024 1.00 50.47 91 HIS A O 1
ATOM 742 N N . CYS A 1 92 ? 4.272 1.120 2.798 1.00 47.47 92 CYS A N 1
ATOM 743 C CA . CYS A 1 92 ? 3.947 -0.295 2.577 1.00 47.47 92 CYS A CA 1
ATOM 744 C C . CYS A 1 92 ? 5.068 -1.253 3.037 1.00 47.47 92 CYS A C 1
ATOM 746 O O . CYS A 1 92 ? 4.781 -2.327 3.557 1.00 47.47 92 CYS A O 1
ATOM 748 N N . LEU A 1 93 ? 6.341 -0.856 2.909 1.00 44.22 93 LEU A N 1
ATOM 749 C CA . LEU A 1 93 ? 7.532 -1.642 3.272 1.00 44.22 93 LEU A CA 1
ATOM 750 C C . LEU A 1 93 ? 7.958 -1.478 4.740 1.00 44.22 93 LEU A C 1
ATOM 752 O O . LEU A 1 93 ? 8.688 -2.310 5.273 1.00 44.22 93 LEU A O 1
ATOM 756 N N . ARG A 1 94 ? 7.502 -0.432 5.433 1.00 46.84 94 ARG A N 1
ATOM 757 C CA . ARG A 1 94 ? 7.820 -0.208 6.851 1.00 46.84 94 ARG A CA 1
ATOM 758 C C . ARG A 1 94 ? 7.137 -1.227 7.751 1.00 46.84 94 ARG A C 1
ATOM 760 O O . ARG A 1 94 ? 7.712 -1.590 8.766 1.00 46.84 94 ARG A O 1
ATOM 767 N N . SER A 1 95 ? 5.980 -1.744 7.340 1.00 49.38 95 SER A N 1
ATOM 768 C CA . SER A 1 95 ? 5.322 -2.889 7.978 1.00 49.38 95 SER A CA 1
ATOM 769 C C . SER A 1 95 ? 6.226 -4.140 7.992 1.00 49.38 95 SER A C 1
ATOM 771 O O . SER A 1 95 ? 6.579 -4.585 9.085 1.00 49.38 95 SER A O 1
ATOM 773 N N . PRO A 1 96 ? 6.707 -4.664 6.843 1.00 47.22 96 PRO A N 1
ATOM 774 C CA . PRO A 1 96 ? 7.581 -5.831 6.835 1.00 47.22 96 PRO A CA 1
ATOM 775 C C . PRO A 1 96 ? 8.958 -5.562 7.452 1.00 47.22 96 PRO A C 1
ATOM 777 O O . PRO A 1 96 ? 9.442 -6.414 8.184 1.00 47.22 96 PRO A O 1
ATOM 780 N N . PHE A 1 97 ? 9.594 -4.400 7.246 1.00 45.31 97 PHE A N 1
ATOM 781 C CA . PHE A 1 97 ? 10.929 -4.139 7.816 1.00 45.31 97 PHE A CA 1
ATOM 782 C C . PHE A 1 97 ? 10.935 -3.927 9.342 1.00 45.31 97 PHE A C 1
ATOM 784 O O . PHE A 1 97 ? 11.856 -4.407 10.005 1.00 45.31 97 PHE A O 1
ATOM 791 N N . GLU A 1 98 ? 9.926 -3.262 9.917 1.00 43.59 98 GLU A N 1
ATOM 792 C CA . GLU A 1 98 ? 9.793 -3.142 11.380 1.00 43.59 98 GLU A CA 1
ATOM 793 C C . GLU A 1 98 ? 9.336 -4.470 12.006 1.00 43.59 98 GLU A C 1
ATOM 795 O O . GLU A 1 98 ? 9.859 -4.861 13.050 1.00 43.59 98 GLU A O 1
ATOM 800 N N . ALA A 1 99 ? 8.458 -5.233 11.338 1.00 45.34 99 ALA A N 1
ATOM 801 C CA . ALA A 1 99 ? 8.130 -6.603 11.747 1.00 45.34 99 ALA A CA 1
ATOM 802 C C . ALA A 1 99 ? 9.370 -7.513 11.714 1.00 45.34 99 ALA A C 1
ATOM 804 O O . ALA A 1 99 ? 9.619 -8.282 12.637 1.00 45.34 99 ALA A O 1
ATOM 805 N N . LEU A 1 100 ? 10.227 -7.371 10.702 1.00 46.38 100 LEU A N 1
ATOM 806 C CA . LEU A 1 100 ? 11.493 -8.095 10.608 1.00 46.38 100 LEU A CA 1
ATOM 807 C C . LEU A 1 100 ? 12.488 -7.705 11.710 1.00 46.38 100 LEU A C 1
ATOM 809 O O . LEU A 1 100 ? 13.472 -8.423 11.877 1.00 46.38 100 LEU A O 1
ATOM 813 N N . ARG A 1 101 ? 12.300 -6.594 12.431 1.00 53.16 101 ARG A N 1
ATOM 814 C CA . ARG A 1 101 ? 13.220 -6.124 13.481 1.00 53.16 101 ARG A CA 1
ATOM 815 C C . ARG A 1 101 ? 12.898 -6.707 14.865 1.00 53.16 101 ARG A C 1
ATOM 817 O O . ARG A 1 101 ? 13.790 -6.779 15.705 1.00 53.16 101 ARG A O 1
ATOM 824 N N . THR A 1 102 ? 11.662 -7.156 15.083 1.00 47.94 102 THR A N 1
ATOM 825 C CA . THR A 1 102 ? 11.188 -7.799 16.326 1.00 47.94 102 THR A CA 1
ATOM 826 C C . THR A 1 102 ? 11.170 -9.332 16.252 1.00 47.94 102 THR A C 1
ATOM 828 O O . THR A 1 102 ? 11.066 -10.002 17.277 1.00 47.94 102 THR A O 1
ATOM 831 N N . ILE A 1 103 ? 11.304 -9.895 15.049 1.00 55.03 103 ILE A N 1
ATOM 832 C CA . ILE A 1 103 ? 11.302 -11.334 14.759 1.00 55.03 103 ILE A CA 1
ATOM 833 C C . ILE A 1 103 ? 12.719 -11.907 14.932 1.00 55.03 103 ILE A C 1
ATOM 835 O O . ILE A 1 103 ? 13.690 -11.391 14.373 1.00 55.03 103 ILE A O 1
ATOM 839 N N . THR A 1 104 ? 12.855 -12.983 15.713 1.00 57.22 104 THR A N 1
ATOM 840 C CA . THR A 1 104 ? 14.147 -13.643 15.955 1.00 57.22 104 THR A CA 1
ATOM 841 C C . THR A 1 104 ? 14.778 -14.124 14.642 1.00 57.22 104 THR A C 1
ATOM 843 O O . THR A 1 104 ? 14.102 -14.486 13.682 1.00 57.22 104 THR A O 1
ATOM 846 N N . TRP A 1 105 ? 16.107 -14.158 14.567 1.00 58.16 105 TRP A N 1
ATOM 847 C CA . TRP A 1 105 ? 16.833 -14.590 13.363 1.00 58.16 105 TRP A CA 1
ATOM 848 C C . TRP A 1 105 ? 16.390 -15.971 12.821 1.00 58.16 105 TRP A C 1
ATOM 850 O O . TRP A 1 105 ? 16.363 -16.180 11.610 1.00 58.16 105 TRP A O 1
ATOM 860 N N . ILE A 1 106 ? 15.944 -16.874 13.699 1.00 59.47 106 ILE A N 1
ATOM 861 C CA . ILE A 1 106 ? 15.413 -18.204 13.354 1.00 59.47 106 ILE A CA 1
ATOM 862 C C . ILE A 1 106 ? 14.120 -18.100 12.533 1.00 59.47 106 ILE A C 1
ATOM 864 O O . ILE A 1 106 ? 13.960 -18.784 11.523 1.00 59.47 106 ILE A O 1
ATOM 868 N N . THR A 1 107 ? 13.208 -17.208 12.921 1.00 59.91 107 THR A N 1
ATOM 869 C CA . THR A 1 107 ? 11.938 -17.002 12.209 1.00 59.91 107 THR A CA 1
ATOM 870 C C . THR A 1 107 ? 12.141 -16.257 10.883 1.00 59.91 107 THR A C 1
ATOM 872 O O . THR A 1 107 ? 11.406 -16.508 9.929 1.00 59.91 107 THR A O 1
ATOM 875 N N . ARG A 1 108 ? 13.203 -15.444 10.757 1.00 64.50 108 ARG A N 1
ATOM 876 C CA . ARG A 1 108 ? 13.628 -14.832 9.480 1.00 64.50 108 ARG A CA 1
ATOM 877 C C . ARG A 1 108 ? 14.126 -15.857 8.457 1.00 64.50 108 ARG A C 1
ATOM 879 O O . ARG A 1 108 ? 13.702 -15.814 7.305 1.00 64.50 108 ARG A O 1
ATOM 886 N N . ILE A 1 109 ? 14.998 -16.782 8.866 1.00 67.19 109 ILE A N 1
ATOM 887 C CA . ILE A 1 109 ? 15.529 -17.834 7.977 1.00 67.19 109 ILE A CA 1
ATOM 888 C C . ILE A 1 109 ? 14.396 -18.743 7.495 1.00 67.19 109 ILE A C 1
ATOM 890 O O . ILE A 1 109 ? 14.327 -19.098 6.319 1.00 67.19 109 ILE A O 1
ATOM 894 N N . TRP A 1 110 ? 13.477 -19.076 8.399 1.00 69.38 110 TRP A N 1
ATOM 895 C CA . TRP A 1 110 ? 12.314 -19.887 8.074 1.00 69.38 110 TRP A CA 1
ATOM 896 C C . TRP A 1 110 ? 11.393 -19.172 7.075 1.00 69.38 110 TRP A C 1
ATOM 898 O O . TRP A 1 110 ? 11.058 -19.736 6.039 1.00 69.38 110 TRP A O 1
ATOM 908 N N . TYR A 1 111 ? 11.068 -17.896 7.297 1.00 72.25 111 TYR A N 1
ATOM 909 C CA . TYR A 1 111 ? 10.244 -17.133 6.354 1.00 72.25 111 TYR A CA 1
ATOM 910 C C . TYR A 1 111 ? 10.852 -17.081 4.943 1.00 72.25 111 TYR A C 1
ATOM 912 O O . TYR A 1 111 ? 10.158 -17.345 3.963 1.00 72.25 111 TYR A O 1
ATOM 920 N N . ILE A 1 112 ? 12.160 -16.825 4.834 1.00 73.38 112 ILE A N 1
ATOM 921 C CA . ILE A 1 112 ? 12.852 -16.796 3.538 1.00 73.38 112 ILE A CA 1
ATOM 922 C C . ILE A 1 112 ? 12.778 -18.165 2.850 1.00 73.38 112 ILE A C 1
ATOM 924 O O . ILE A 1 112 ? 12.438 -18.239 1.674 1.00 73.38 112 ILE A O 1
ATOM 928 N N . LYS A 1 113 ? 13.028 -19.255 3.584 1.00 74.56 113 LYS A N 1
ATOM 929 C CA . LYS A 1 113 ? 13.033 -20.612 3.021 1.00 74.56 113 LYS A CA 1
ATOM 930 C C . LYS A 1 113 ? 11.660 -21.056 2.505 1.00 74.56 113 LYS A C 1
ATOM 932 O O . LYS A 1 113 ? 11.596 -21.732 1.484 1.00 74.56 113 LYS A O 1
ATOM 937 N N . TYR A 1 114 ? 10.587 -20.720 3.219 1.00 76.88 114 TYR A N 1
ATOM 938 C CA . TYR A 1 114 ? 9.247 -21.232 2.914 1.00 76.88 114 TYR A CA 1
ATOM 939 C C . TYR A 1 114 ? 8.422 -20.306 2.014 1.00 76.88 114 TYR A C 1
ATOM 941 O O . TYR A 1 114 ? 7.540 -20.794 1.312 1.00 76.88 114 TYR A O 1
ATOM 949 N N . VAL A 1 115 ? 8.695 -18.996 2.015 1.00 78.31 115 VAL A N 1
ATOM 950 C CA . VAL A 1 115 ? 7.885 -18.000 1.288 1.00 78.31 115 VAL A CA 1
ATOM 951 C C . VAL A 1 115 ? 8.636 -17.386 0.102 1.00 78.31 115 VAL A C 1
ATOM 953 O O . VAL A 1 115 ? 8.041 -17.196 -0.956 1.00 78.31 115 VAL A O 1
ATOM 956 N N . LEU A 1 116 ? 9.936 -17.101 0.238 1.00 79.31 116 LEU A N 1
ATOM 957 C CA . LEU A 1 116 ? 10.758 -16.463 -0.803 1.00 79.31 116 LEU A CA 1
ATOM 958 C C . LEU A 1 116 ? 11.527 -17.499 -1.631 1.00 79.31 116 LEU A C 1
ATOM 960 O O . LEU A 1 116 ? 12.756 -17.498 -1.702 1.00 79.31 116 LEU A O 1
ATOM 964 N N . THR A 1 117 ? 10.791 -18.396 -2.278 1.00 82.19 117 THR A N 1
ATOM 965 C CA . THR A 1 117 ? 11.374 -19.342 -3.234 1.00 82.19 117 THR A CA 1
ATOM 966 C C . THR A 1 117 ? 11.642 -18.660 -4.578 1.00 82.19 117 THR A C 1
ATOM 968 O O . THR A 1 117 ? 10.947 -17.719 -4.971 1.00 82.19 117 THR A O 1
ATOM 971 N N . TRP A 1 118 ? 12.638 -19.148 -5.325 1.00 82.38 118 TRP A N 1
ATOM 972 C CA . TRP A 1 118 ? 12.940 -18.629 -6.667 1.00 82.38 118 TRP A CA 1
ATOM 973 C C . TRP A 1 118 ? 11.768 -18.808 -7.644 1.00 82.38 118 TRP A C 1
ATOM 975 O O . TRP A 1 118 ? 11.516 -17.943 -8.474 1.00 82.38 118 TRP A O 1
ATOM 985 N N . SER A 1 119 ? 11.008 -19.899 -7.510 1.00 84.75 119 SER A N 1
ATOM 986 C CA . SER A 1 119 ? 9.812 -20.154 -8.321 1.00 84.75 119 SER A CA 1
ATOM 987 C C . SER A 1 119 ? 8.613 -19.276 -7.948 1.00 84.75 119 SER A C 1
ATOM 989 O O . SER A 1 119 ? 7.639 -19.250 -8.695 1.00 84.75 119 SER A O 1
ATOM 991 N N . GLY A 1 120 ? 8.650 -18.597 -6.795 1.00 82.62 120 GLY A N 1
ATOM 992 C CA . GLY A 1 120 ? 7.532 -17.827 -6.244 1.00 82.62 120 GLY A CA 1
ATOM 993 C C . GLY A 1 120 ? 6.434 -18.675 -5.588 1.00 82.62 120 GLY A C 1
ATOM 994 O O . GLY A 1 120 ? 5.540 -18.115 -4.953 1.00 82.62 120 GLY A O 1
ATOM 995 N N . CYS A 1 121 ? 6.512 -20.007 -5.683 1.00 83.12 121 CYS A N 1
ATOM 996 C CA . CYS A 1 121 ? 5.596 -20.923 -5.008 1.00 83.12 121 CYS A CA 1
ATOM 997 C C . CYS A 1 121 ? 6.014 -21.111 -3.546 1.00 83.12 121 CYS A C 1
ATOM 999 O O . CYS A 1 121 ? 7.115 -21.602 -3.276 1.00 83.12 121 CYS A O 1
ATOM 1001 N N . ALA A 1 122 ? 5.137 -20.768 -2.603 1.00 83.31 122 ALA A N 1
ATOM 1002 C CA . ALA A 1 122 ? 5.375 -21.052 -1.192 1.00 83.31 122 ALA A CA 1
ATOM 1003 C C . ALA A 1 122 ? 5.387 -22.570 -0.929 1.00 83.31 122 ALA A C 1
ATOM 1005 O O . ALA A 1 122 ? 4.622 -23.325 -1.530 1.00 83.31 122 ALA A O 1
ATOM 1006 N N . ILE A 1 123 ? 6.255 -23.020 -0.022 1.00 84.56 123 ILE A N 1
ATOM 1007 C CA . ILE A 1 123 ? 6.361 -24.432 0.369 1.00 84.56 123 ILE A CA 1
ATOM 1008 C C . ILE A 1 123 ? 5.275 -24.754 1.405 1.00 84.56 123 ILE A C 1
ATOM 1010 O O . ILE A 1 123 ? 5.124 -24.031 2.390 1.00 84.56 123 ILE A O 1
ATOM 1014 N N . GLY A 1 124 ? 4.564 -25.866 1.203 1.00 84.25 124 GLY A N 1
ATOM 1015 C CA . GLY A 1 124 ? 3.493 -26.350 2.081 1.00 84.25 124 GLY A CA 1
ATOM 1016 C C . GLY A 1 124 ? 2.095 -26.130 1.499 1.00 84.25 124 GLY A C 1
ATOM 1017 O O . GLY A 1 124 ? 1.933 -25.513 0.449 1.00 84.25 124 GLY A O 1
ATOM 1018 N N . ASP A 1 125 ? 1.077 -26.630 2.192 1.00 83.94 125 ASP A N 1
ATOM 1019 C CA . ASP A 1 125 ? -0.337 -26.544 1.793 1.00 83.94 125 ASP A CA 1
ATOM 1020 C C . ASP A 1 125 ? -1.029 -25.245 2.264 1.00 83.94 125 ASP A C 1
ATOM 1022 O O . ASP A 1 125 ? -2.154 -24.939 1.864 1.00 83.94 125 ASP A O 1
ATOM 1026 N N . GLY A 1 126 ? -0.358 -24.456 3.112 1.00 80.25 126 GLY A N 1
ATOM 1027 C CA . GLY A 1 126 ? -0.897 -23.222 3.687 1.00 80.25 126 GLY A CA 1
ATOM 1028 C C . GLY A 1 126 ? -1.988 -23.449 4.739 1.00 80.25 126 GLY A C 1
ATOM 1029 O O . GLY A 1 126 ? -2.691 -22.495 5.110 1.00 80.25 126 GLY A O 1
ATOM 1030 N N . ILE A 1 127 ? -2.147 -24.695 5.189 1.00 80.81 127 ILE A N 1
ATOM 1031 C CA . ILE A 1 127 ? -3.067 -25.133 6.239 1.00 80.81 127 ILE A CA 1
ATOM 1032 C C . ILE A 1 127 ? -2.234 -25.622 7.420 1.00 80.81 127 ILE A C 1
ATOM 1034 O O . ILE A 1 127 ? -2.322 -25.034 8.496 1.00 80.81 127 ILE A O 1
ATOM 1038 N N . HIS A 1 128 ? -1.366 -26.601 7.180 1.00 83.62 128 HIS A N 1
ATOM 1039 C CA . HIS A 1 128 ? -0.500 -27.195 8.179 1.00 83.62 128 HIS A CA 1
ATOM 1040 C C . HIS A 1 128 ? 0.899 -26.584 8.102 1.00 83.62 128 HIS A C 1
ATOM 1042 O O . HIS A 1 128 ? 1.504 -26.441 7.037 1.00 83.62 128 HIS A O 1
ATOM 1048 N N . TRP A 1 129 ? 1.436 -26.222 9.263 1.00 77.81 129 TRP A N 1
ATOM 1049 C CA . TRP A 1 129 ? 2.759 -25.621 9.379 1.00 77.81 129 TRP A CA 1
ATOM 1050 C C . TRP A 1 129 ? 3.609 -26.436 10.350 1.00 77.81 129 TRP A C 1
ATOM 1052 O O . TRP A 1 129 ? 3.078 -26.920 11.347 1.00 77.81 129 TRP A O 1
ATOM 1062 N N . PRO A 1 130 ? 4.924 -26.571 10.106 1.00 82.88 130 PRO A N 1
ATOM 1063 C CA . PRO A 1 130 ? 5.822 -27.151 11.093 1.00 82.88 130 PRO A CA 1
ATOM 1064 C C . PRO A 1 130 ? 5.751 -26.348 12.396 1.00 82.88 130 PRO A C 1
ATOM 1066 O O . PRO A 1 130 ? 6.015 -25.143 12.402 1.00 82.88 130 PRO A O 1
ATOM 1069 N N . LEU A 1 131 ? 5.394 -27.020 13.487 1.00 83.94 131 LEU A N 1
ATOM 1070 C CA . LEU A 1 131 ? 5.295 -26.423 14.815 1.00 83.94 131 LEU A CA 1
ATOM 1071 C C . LEU A 1 131 ? 6.596 -26.645 15.587 1.00 83.94 131 LEU A C 1
ATOM 1073 O O . LEU A 1 131 ? 7.325 -27.608 15.352 1.00 83.94 131 LEU A O 1
ATOM 1077 N N . ARG A 1 132 ? 6.890 -25.734 16.515 1.00 84.19 132 ARG A N 1
ATOM 1078 C CA . ARG A 1 132 ? 7.949 -25.938 17.505 1.00 84.19 132 ARG A CA 1
ATOM 1079 C C . ARG A 1 132 ? 7.473 -26.955 18.544 1.00 84.19 132 ARG A C 1
ATOM 1081 O O . ARG A 1 132 ? 6.287 -26.982 18.863 1.00 84.19 132 ARG A O 1
ATOM 1088 N N . ASP A 1 133 ? 8.397 -27.725 19.110 1.00 86.81 133 ASP A N 1
ATOM 1089 C CA . ASP A 1 133 ? 8.091 -28.648 20.206 1.00 86.81 133 ASP A CA 1
ATOM 1090 C C . ASP A 1 133 ? 7.345 -27.936 21.344 1.00 86.81 133 ASP A C 1
ATOM 1092 O O . ASP A 1 133 ? 7.782 -26.891 21.838 1.00 86.81 133 ASP A O 1
ATOM 1096 N N . GLY A 1 134 ? 6.204 -28.504 21.738 1.00 88.38 134 GLY A N 1
ATOM 1097 C CA . GLY A 1 134 ? 5.321 -27.946 22.764 1.00 88.38 134 GLY A CA 1
ATOM 1098 C C . GLY A 1 134 ? 4.315 -26.895 22.277 1.00 88.38 134 GLY A C 1
ATOM 1099 O O . GLY A 1 134 ? 3.570 -26.384 23.108 1.00 88.38 134 GLY A O 1
ATOM 1100 N N . CYS A 1 135 ? 4.261 -26.574 20.979 1.00 87.31 135 CYS A N 1
ATOM 1101 C CA . CYS A 1 135 ? 3.233 -25.701 20.400 1.00 87.31 135 CYS A CA 1
ATOM 1102 C C . CYS A 1 135 ? 2.114 -26.509 19.725 1.00 87.31 135 CYS A C 1
ATOM 1104 O O . CYS A 1 135 ? 2.379 -27.456 18.982 1.00 87.31 135 CYS A O 1
ATOM 1106 N N . GLY A 1 136 ? 0.867 -26.096 19.945 1.00 88.81 136 GLY A N 1
ATOM 1107 C CA . GLY A 1 136 ? -0.317 -26.577 19.243 1.00 88.81 136 GLY A CA 1
ATOM 1108 C C . GLY A 1 136 ? -0.556 -25.850 17.916 1.00 88.81 136 GLY A C 1
ATOM 1109 O O . GLY A 1 136 ? -0.111 -24.722 17.698 1.00 88.81 136 GLY A O 1
ATOM 1110 N N . GLU A 1 137 ? -1.302 -26.493 17.015 1.00 86.75 137 GLU A N 1
ATOM 1111 C CA . GLU A 1 137 ? -1.611 -25.965 15.675 1.00 86.75 137 GLU A CA 1
ATOM 1112 C C . GLU A 1 137 ? -2.388 -24.639 15.713 1.00 86.75 137 GLU A C 1
ATOM 1114 O O . GLU A 1 137 ? -2.201 -23.764 14.865 1.00 86.75 137 GLU A O 1
ATOM 1119 N N . TYR A 1 138 ? -3.226 -24.458 16.735 1.00 86.69 138 TYR A N 1
ATOM 1120 C CA . TYR A 1 138 ? -4.124 -23.311 16.862 1.00 86.69 138 TYR A CA 1
ATOM 1121 C C . TYR A 1 138 ? -3.667 -22.275 17.888 1.00 86.69 138 TYR A C 1
ATOM 1123 O O . TYR A 1 138 ? -4.378 -21.291 18.082 1.00 86.69 138 TYR A O 1
ATOM 1131 N N . ASP A 1 139 ? -2.492 -22.431 18.500 1.00 87.44 139 ASP A N 1
ATOM 1132 C CA . ASP A 1 139 ? -2.014 -21.529 19.559 1.00 87.44 139 ASP A CA 1
ATOM 1133 C C . ASP A 1 139 ? -1.956 -20.073 19.082 1.00 87.44 139 ASP A C 1
ATOM 1135 O O . ASP A 1 139 ? -2.407 -19.159 19.771 1.00 87.44 139 ASP A O 1
ATOM 1139 N N . LEU A 1 140 ? -1.485 -19.850 17.849 1.00 83.44 140 LEU A N 1
ATOM 1140 C CA . LEU A 1 140 ? -1.467 -18.517 17.247 1.00 83.44 140 LEU A CA 1
ATOM 1141 C C . LEU A 1 140 ? -2.882 -17.975 17.010 1.00 83.44 140 LEU A C 1
ATOM 1143 O O . LEU A 1 140 ? -3.119 -16.783 17.186 1.00 83.44 140 LEU A O 1
ATOM 1147 N N . THR A 1 141 ? -3.823 -18.832 16.614 1.00 86.06 141 THR A N 1
ATOM 1148 C CA . THR A 1 141 ? -5.220 -18.432 16.391 1.00 86.06 141 THR A CA 1
ATOM 1149 C C . THR A 1 141 ? -5.884 -18.061 17.715 1.00 86.06 141 THR A C 1
ATOM 1151 O O . THR A 1 141 ? -6.552 -17.031 17.792 1.00 86.06 141 THR A O 1
ATOM 1154 N N . ALA A 1 142 ? -5.654 -18.847 18.769 1.00 89.75 142 ALA A N 1
ATOM 1155 C CA . ALA A 1 142 ? -6.128 -18.562 20.119 1.00 89.75 142 ALA A CA 1
ATOM 1156 C C . ALA A 1 142 ? -5.561 -17.231 20.639 1.00 89.75 142 ALA A C 1
ATOM 1158 O O . ALA A 1 142 ? -6.309 -16.388 21.135 1.00 89.75 142 ALA A O 1
ATOM 1159 N N . GLU A 1 143 ? -4.266 -16.987 20.433 1.00 91.19 143 GLU A N 1
ATOM 1160 C CA . GLU A 1 143 ? -3.631 -15.718 20.787 1.00 91.19 143 GLU A CA 1
ATOM 1161 C C . GLU A 1 143 ? -4.191 -14.544 19.963 1.00 91.19 143 GLU A C 1
ATOM 1163 O O . GLU A 1 143 ? -4.502 -13.488 20.510 1.00 91.19 143 GLU A O 1
ATOM 1168 N N . GLN A 1 144 ? -4.419 -14.715 18.657 1.00 88.81 144 GLN A N 1
ATOM 1169 C CA . GLN A 1 144 ? -5.058 -13.692 17.820 1.00 88.81 144 GLN A CA 1
ATOM 1170 C C . GLN A 1 144 ? -6.492 -13.378 18.265 1.00 88.81 144 GLN A C 1
ATOM 1172 O O . GLN A 1 144 ? -6.900 -12.215 18.219 1.00 88.81 144 GLN A O 1
ATOM 1177 N N . ILE A 1 145 ? -7.263 -14.386 18.688 1.00 91.12 145 ILE A N 1
ATOM 1178 C CA . ILE A 1 145 ? -8.599 -14.198 19.270 1.00 91.12 145 ILE A CA 1
ATOM 1179 C C . ILE A 1 145 ? -8.479 -13.384 20.556 1.00 91.12 145 ILE A C 1
ATOM 1181 O O . ILE A 1 145 ? -9.135 -12.352 20.678 1.00 91.12 145 ILE A O 1
ATOM 1185 N N . ARG A 1 146 ? -7.562 -13.758 21.451 1.00 91.88 146 ARG A N 1
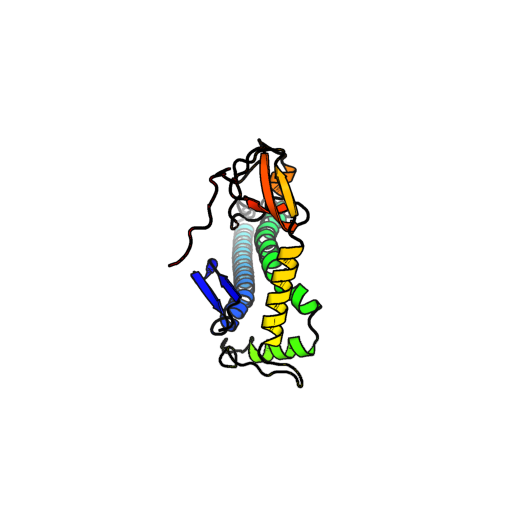ATOM 1186 C CA . ARG A 1 146 ? -7.322 -13.032 22.700 1.00 91.88 146 ARG A CA 1
ATOM 1187 C C . ARG A 1 146 ? -6.887 -11.584 22.463 1.00 91.88 146 ARG A C 1
ATOM 1189 O O . ARG A 1 146 ? -7.375 -10.676 23.129 1.00 91.88 146 ARG A O 1
ATOM 1196 N N . GLN A 1 147 ? -6.052 -11.324 21.458 1.00 88.00 147 GLN A N 1
ATOM 1197 C CA . GLN A 1 147 ? -5.690 -9.960 21.056 1.00 88.00 147 GLN A CA 1
ATOM 1198 C C . GLN A 1 147 ? -6.884 -9.175 20.505 1.00 88.00 147 GLN A C 1
ATOM 1200 O O . GLN A 1 147 ? -6.991 -7.971 20.749 1.00 88.00 147 GLN A O 1
ATOM 1205 N N . LYS A 1 148 ? -7.785 -9.823 19.757 1.00 87.69 148 LYS A N 1
ATOM 1206 C CA . LYS A 1 148 ? -9.032 -9.194 19.296 1.00 87.69 148 LYS A CA 1
ATOM 1207 C C . LYS A 1 148 ? -9.954 -8.879 20.475 1.00 87.69 148 LYS A C 1
ATOM 1209 O O . LYS A 1 148 ? -10.475 -7.771 20.525 1.00 87.69 148 LYS A O 1
ATOM 1214 N N . GLU A 1 149 ? -10.096 -9.785 21.439 1.00 90.62 149 GLU A N 1
ATOM 1215 C CA . GLU A 1 149 ? -10.860 -9.556 22.674 1.00 90.62 149 GLU A CA 1
ATOM 1216 C C . GLU A 1 149 ? -10.276 -8.400 23.488 1.00 90.62 149 GLU A C 1
ATOM 1218 O O . GLU A 1 149 ? -10.997 -7.475 23.853 1.00 90.62 149 GLU A O 1
ATOM 1223 N N . MET A 1 150 ? -8.957 -8.376 23.694 1.00 87.12 150 MET A N 1
ATOM 1224 C CA . MET A 1 150 ? -8.283 -7.262 24.364 1.00 87.12 150 MET A CA 1
ATOM 1225 C C . MET A 1 150 ? -8.541 -5.932 23.649 1.00 87.12 150 MET A C 1
ATOM 1227 O O . MET A 1 150 ? -8.840 -4.940 24.310 1.00 87.12 150 MET A O 1
ATOM 1231 N N . LYS A 1 151 ? -8.494 -5.910 22.308 1.00 84.88 151 LYS A N 1
ATOM 1232 C CA . LYS A 1 151 ? -8.840 -4.723 21.506 1.00 84.88 151 LYS A CA 1
ATOM 1233 C C . LYS A 1 151 ? -10.298 -4.290 21.695 1.00 84.88 151 LYS A C 1
ATOM 1235 O O . LYS A 1 151 ? -10.569 -3.094 21.689 1.00 84.88 151 LYS A O 1
ATOM 1240 N N . GLN A 1 152 ? -11.219 -5.231 21.903 1.00 86.38 152 GLN A N 1
ATOM 1241 C CA . GLN A 1 152 ? -12.610 -4.915 22.235 1.00 86.38 152 GLN A CA 1
ATOM 1242 C C . GLN A 1 152 ? -12.751 -4.351 23.656 1.00 86.38 152 GLN A C 1
ATOM 1244 O O . GLN A 1 152 ? -13.517 -3.417 23.859 1.00 86.38 152 GLN A O 1
ATOM 1249 N N . LEU A 1 153 ? -11.990 -4.845 24.637 1.00 87.38 153 LEU A N 1
ATOM 1250 C CA . LEU A 1 153 ? -12.063 -4.369 26.028 1.00 87.38 153 LEU A CA 1
ATOM 1251 C C . LEU A 1 153 ? -11.501 -2.952 26.219 1.00 87.38 153 LEU A C 1
ATOM 1253 O O . LEU A 1 153 ? -11.973 -2.191 27.068 1.00 87.38 153 LEU A O 1
ATOM 1257 N N . ILE A 1 154 ? -10.489 -2.584 25.432 1.00 86.69 154 ILE A N 1
ATOM 1258 C CA . ILE A 1 154 ? -9.881 -1.247 25.485 1.00 86.69 154 ILE A CA 1
ATOM 1259 C C . ILE A 1 154 ? -10.644 -0.204 24.668 1.00 86.69 154 ILE A C 1
ATOM 1261 O O . ILE A 1 154 ? -10.246 0.960 24.684 1.00 86.69 154 ILE A O 1
ATOM 1265 N N . ARG A 1 155 ? -11.720 -0.587 23.967 1.00 89.00 155 ARG A N 1
ATOM 1266 C CA . ARG A 1 155 ? -12.538 0.369 23.218 1.00 89.00 155 ARG A CA 1
ATOM 1267 C C . ARG A 1 155 ? -13.097 1.435 24.162 1.00 89.00 155 ARG A C 1
ATOM 1269 O O . ARG A 1 155 ? -13.377 1.175 25.340 1.00 89.00 155 ARG A O 1
ATOM 1276 N N . ARG A 1 156 ? -13.212 2.657 23.656 1.00 90.75 156 ARG A N 1
ATOM 1277 C CA . ARG A 1 156 ? -13.669 3.815 24.429 1.00 90.75 156 ARG A CA 1
ATOM 1278 C C . ARG A 1 156 ? -14.704 4.579 23.632 1.00 90.75 156 ARG A C 1
ATOM 1280 O O . ARG A 1 156 ? -14.540 4.770 22.432 1.00 90.75 156 ARG A O 1
ATOM 1287 N N . ASP A 1 157 ? -15.739 5.026 24.320 1.00 93.06 157 ASP A N 1
ATOM 1288 C CA . ASP A 1 157 ? -16.801 5.813 23.716 1.00 93.06 157 ASP A CA 1
ATOM 1289 C C . ASP A 1 157 ? -16.458 7.297 23.836 1.00 93.06 157 ASP A C 1
ATOM 1291 O O . ASP A 1 157 ? -16.098 7.781 24.911 1.00 93.06 157 ASP A O 1
ATOM 1295 N N . TYR A 1 158 ? -16.550 8.009 22.717 1.00 92.81 158 TYR A N 1
ATOM 1296 C CA . TYR A 1 158 ? -16.303 9.442 22.632 1.00 92.81 158 TYR A CA 1
ATOM 1297 C C . TYR A 1 158 ? -17.558 10.154 22.148 1.00 92.81 158 TYR A C 1
ATOM 1299 O O . TYR A 1 158 ? -18.182 9.742 21.168 1.00 92.81 158 TYR A O 1
ATOM 1307 N N . LEU A 1 159 ? -17.892 11.253 22.819 1.00 94.00 159 LEU A N 1
ATOM 1308 C CA . LEU A 1 159 ? -18.968 12.141 22.407 1.00 94.00 159 LEU A CA 1
ATOM 1309 C C . LEU A 1 159 ? -18.451 13.139 21.369 1.00 94.00 159 LEU A C 1
ATOM 1311 O O . LEU A 1 159 ? -17.426 13.800 21.564 1.00 94.00 159 LEU A O 1
ATOM 1315 N N . ILE A 1 160 ? -19.181 13.278 20.268 1.00 93.56 160 ILE A N 1
ATOM 1316 C CA . ILE A 1 160 ? -18.821 14.213 19.209 1.00 93.56 160 ILE A CA 1
ATOM 1317 C C . ILE A 1 160 ? -19.254 15.632 19.589 1.00 93.56 160 ILE A C 1
ATOM 1319 O O . ILE A 1 160 ? -20.440 15.950 19.662 1.00 93.56 160 ILE A O 1
ATOM 1323 N N . HIS A 1 161 ? -18.266 16.510 19.772 1.00 91.88 161 HIS A N 1
ATOM 1324 C CA . HIS A 1 161 ? -18.476 17.939 20.044 1.00 91.88 161 HIS A CA 1
ATOM 1325 C C . HIS A 1 161 ? -18.521 18.810 18.785 1.00 91.88 161 HIS A C 1
ATOM 1327 O O . HIS A 1 161 ? -18.996 19.943 18.828 1.00 91.88 161 HIS A O 1
ATOM 1333 N N . ARG A 1 162 ? -18.006 18.311 17.657 1.00 90.31 162 ARG A N 1
ATOM 1334 C CA . ARG A 1 162 ? -17.974 19.044 16.390 1.00 90.31 162 ARG A CA 1
ATOM 1335 C C . ARG A 1 162 ? -18.353 18.116 15.248 1.00 90.31 162 ARG A C 1
ATOM 1337 O O . ARG A 1 162 ? -17.757 17.056 15.092 1.00 90.31 162 ARG A O 1
ATOM 1344 N N . SER A 1 163 ? -19.313 18.548 14.438 1.00 91.06 163 SER A N 1
ATOM 1345 C CA . SER A 1 163 ? -19.746 17.794 13.269 1.00 91.06 163 SER A CA 1
ATOM 1346 C C . SER A 1 163 ? -18.643 17.705 12.213 1.00 91.06 163 SER A C 1
ATOM 1348 O O . SER A 1 163 ? -17.829 18.619 12.049 1.00 91.06 163 SER A O 1
ATOM 1350 N N . TYR A 1 164 ? -18.648 16.608 11.461 1.00 88.44 164 TYR A N 1
ATOM 1351 C CA . TYR A 1 164 ? -17.801 16.394 10.297 1.00 88.44 164 TYR A CA 1
ATOM 1352 C C . TYR A 1 164 ? -18.618 15.744 9.182 1.00 88.44 164 TYR A C 1
ATOM 1354 O O . TYR A 1 164 ? -19.248 14.705 9.358 1.00 88.44 164 TYR A O 1
ATOM 1362 N N . ASN A 1 165 ? -18.601 16.370 8.008 1.00 86.31 165 ASN A N 1
ATOM 1363 C CA . ASN A 1 165 ? -19.415 15.972 6.857 1.00 86.31 165 ASN A CA 1
ATOM 1364 C C . ASN A 1 165 ? -18.753 14.910 5.955 1.00 86.31 165 ASN A C 1
ATOM 1366 O O . ASN A 1 165 ? -19.326 14.544 4.929 1.00 86.31 165 ASN A O 1
ATOM 1370 N N . GLY A 1 166 ? -17.556 14.421 6.305 1.00 85.19 166 GLY A N 1
ATOM 1371 C CA . GLY A 1 166 ? -16.841 13.394 5.540 1.00 85.19 166 GLY A CA 1
ATOM 1372 C C . GLY A 1 166 ? -16.112 13.896 4.286 1.00 85.19 166 GLY A C 1
ATOM 1373 O O . GLY A 1 166 ? -15.769 13.088 3.426 1.00 85.19 166 GLY A O 1
ATOM 1374 N N . ARG A 1 167 ? -15.876 15.209 4.136 1.00 81.62 167 ARG A N 1
ATOM 1375 C CA . ARG A 1 167 ? -15.117 15.765 2.994 1.00 81.62 167 ARG A CA 1
ATOM 1376 C C . ARG A 1 167 ? -13.641 15.347 3.013 1.00 81.62 167 ARG A C 1
ATOM 1378 O O . ARG A 1 167 ? -13.001 15.394 4.061 1.00 81.62 167 ARG A O 1
ATOM 1385 N N . TYR A 1 168 ? -13.088 15.044 1.833 1.00 73.62 168 TYR A N 1
ATOM 1386 C CA . TYR A 1 168 ? -11.672 14.689 1.636 1.00 73.62 168 TYR A CA 1
ATOM 1387 C C . TYR A 1 168 ? -10.701 15.785 2.087 1.00 73.62 168 TYR A C 1
ATOM 1389 O O . TYR A 1 168 ? -9.678 15.479 2.689 1.00 73.62 168 TYR A O 1
ATOM 1397 N N . CYS A 1 169 ? -11.038 17.050 1.829 1.00 77.44 169 CYS A N 1
ATOM 1398 C CA . CYS A 1 169 ? -10.255 18.203 2.258 1.00 77.44 169 CYS A CA 1
ATOM 1399 C C . CYS A 1 169 ? -11.079 19.048 3.243 1.00 77.44 169 CYS A C 1
ATOM 1401 O O . CYS A 1 169 ? -11.928 19.839 2.821 1.00 77.44 169 CYS A O 1
ATOM 1403 N N . PRO A 1 170 ? -10.882 18.880 4.561 1.00 74.50 170 PRO A N 1
ATOM 1404 C CA . PRO A 1 170 ? -11.631 19.614 5.575 1.00 74.50 170 PRO A CA 1
ATOM 1405 C C . PRO A 1 170 ? -11.096 21.031 5.846 1.00 74.50 170 PRO A C 1
ATOM 1407 O O . PRO A 1 170 ? -11.457 21.609 6.865 1.00 74.50 170 PRO A O 1
ATOM 1410 N N . CYS A 1 171 ? -10.267 21.624 4.978 1.00 77.62 171 CYS A N 1
ATOM 1411 C CA . CYS A 1 171 ? -9.587 22.902 5.249 1.00 77.62 171 CYS A CA 1
ATOM 1412 C C . CYS A 1 171 ? -10.526 24.083 5.561 1.00 77.62 171 CYS A C 1
ATOM 1414 O O . CYS A 1 171 ? -10.119 24.996 6.266 1.00 77.62 171 CYS A O 1
ATOM 1416 N N . CYS A 1 172 ? -11.773 24.061 5.074 1.00 76.69 172 CYS A N 1
ATOM 1417 C CA . CYS A 1 172 ? -12.770 25.101 5.356 1.00 76.69 172 CYS A CA 1
ATOM 1418 C C . CYS A 1 172 ? -13.606 24.837 6.623 1.00 76.69 172 CYS A C 1
ATOM 1420 O O . CYS A 1 172 ? -14.241 25.753 7.131 1.00 76.69 172 CYS A O 1
ATOM 1422 N N . GLN A 1 173 ? -13.662 23.591 7.109 1.00 79.81 173 GLN A N 1
ATOM 1423 C CA . GLN A 1 173 ? -14.415 23.205 8.319 1.00 79.81 173 GLN A CA 1
ATOM 1424 C C . GLN A 1 173 ? -13.491 23.039 9.541 1.00 79.81 173 GLN A C 1
ATOM 1426 O O . GLN A 1 173 ? -13.909 23.157 10.694 1.00 79.81 173 GLN A O 1
ATOM 1431 N N . PHE A 1 174 ? -12.222 22.763 9.274 1.00 81.62 174 PHE A N 1
ATOM 1432 C CA . PHE A 1 174 ? -11.141 22.546 10.221 1.00 81.62 174 PHE A CA 1
ATOM 1433 C C . PHE A 1 174 ? -9.926 23.383 9.780 1.00 81.62 174 PHE A C 1
ATOM 1435 O O . PHE A 1 174 ? -10.092 24.396 9.115 1.00 81.62 174 PHE A O 1
ATOM 1442 N N . SER A 1 175 ? -8.704 23.014 10.165 1.00 83.38 175 SER A N 1
ATOM 1443 C CA . SER A 1 175 ? -7.481 23.736 9.790 1.00 83.38 175 SER A CA 1
ATOM 1444 C C . SER A 1 175 ? -6.714 23.035 8.663 1.00 83.38 175 SER A C 1
ATOM 1446 O O . SER A 1 175 ? -6.828 21.821 8.475 1.00 83.38 175 SER A O 1
ATOM 1448 N N . CYS A 1 176 ? -5.861 23.776 7.946 1.00 79.31 176 CYS A N 1
ATOM 1449 C CA . CYS A 1 176 ? -4.958 23.204 6.936 1.00 79.31 176 CYS A CA 1
ATOM 1450 C C . CYS A 1 176 ? -4.049 22.106 7.513 1.00 79.31 176 CYS A C 1
ATOM 1452 O O . CYS A 1 176 ? -3.741 21.143 6.820 1.00 79.31 176 CYS A O 1
ATOM 1454 N N . SER A 1 177 ? -3.684 22.197 8.797 1.00 77.81 177 SER A N 1
ATOM 1455 C CA . SER A 1 177 ? -2.916 21.154 9.490 1.00 77.81 177 SER A CA 1
ATOM 1456 C C . SER A 1 177 ? -3.658 19.809 9.523 1.00 77.81 177 SER A C 1
ATOM 1458 O O . SER A 1 177 ? -3.053 18.764 9.299 1.00 77.81 177 SER A O 1
ATOM 1460 N N . ILE A 1 178 ? -4.981 19.816 9.712 1.00 79.44 178 ILE A N 1
ATOM 1461 C CA . ILE A 1 178 ? -5.796 18.591 9.685 1.00 79.44 178 ILE A CA 1
ATOM 1462 C C . ILE A 1 178 ? -5.868 18.027 8.260 1.00 79.44 178 ILE A C 1
ATOM 1464 O O . ILE A 1 178 ? -5.690 16.827 8.064 1.00 79.44 178 ILE A O 1
ATOM 1468 N N . ALA A 1 179 ? -6.047 18.884 7.251 1.00 76.62 179 ALA A N 1
ATOM 1469 C CA . ALA A 1 179 ? -6.065 18.452 5.853 1.00 76.62 179 ALA A CA 1
ATOM 1470 C C . ALA A 1 179 ? -4.735 17.794 5.429 1.00 76.62 179 ALA A C 1
ATOM 1472 O O . ALA A 1 179 ? -4.747 16.716 4.843 1.00 76.62 179 ALA A O 1
ATOM 1473 N N . LEU A 1 180 ? -3.595 18.384 5.803 1.00 76.50 180 LEU A N 1
ATOM 1474 C CA . LEU A 1 180 ? -2.261 17.865 5.470 1.00 76.50 180 LEU A CA 1
ATOM 1475 C C . LEU A 1 180 ? -1.906 16.556 6.185 1.00 76.50 180 LEU A C 1
ATOM 1477 O O . LEU A 1 180 ? -1.059 15.810 5.707 1.00 76.50 180 LEU A O 1
ATOM 1481 N N . ASN A 1 181 ? -2.545 16.270 7.319 1.00 75.56 181 ASN A N 1
ATOM 1482 C CA . ASN A 1 181 ? -2.318 15.034 8.061 1.00 75.56 181 ASN A CA 1
ATOM 1483 C C . ASN A 1 181 ? -3.341 13.939 7.735 1.00 75.56 181 ASN A C 1
ATOM 1485 O O . ASN A 1 181 ? -3.270 12.886 8.359 1.00 75.56 181 ASN A O 1
ATOM 1489 N N . THR A 1 182 ? -4.288 14.159 6.814 1.00 74.81 182 THR A N 1
ATOM 1490 C CA . THR A 1 182 ? -5.383 13.213 6.524 1.00 74.81 182 THR A CA 1
ATOM 1491 C C . THR A 1 182 ? -4.856 11.862 6.021 1.00 74.81 182 THR A C 1
ATOM 1493 O O . THR A 1 182 ? -4.021 11.852 5.116 1.00 74.81 182 THR A O 1
ATOM 1496 N N . PRO A 1 183 ? -5.307 10.720 6.590 1.00 69.94 183 PRO A N 1
ATOM 1497 C CA . PRO A 1 183 ? -4.901 9.400 6.125 1.00 69.94 183 PRO A CA 1
ATOM 1498 C C . PRO A 1 183 ? -5.353 9.167 4.681 1.00 69.94 183 PRO A C 1
ATOM 1500 O O . PRO A 1 183 ? -6.241 9.849 4.161 1.00 69.94 183 PRO A O 1
ATOM 1503 N N . TYR A 1 184 ? -4.705 8.206 4.027 1.00 67.06 184 TYR A N 1
ATOM 1504 C CA . TYR A 1 184 ? -4.905 7.927 2.610 1.00 67.06 184 TYR A CA 1
ATOM 1505 C C . TYR A 1 184 ? -6.388 7.605 2.282 1.00 67.06 184 TYR A C 1
ATOM 1507 O O . TYR A 1 184 ? -7.077 7.039 3.132 1.00 67.06 184 TYR A O 1
ATOM 1515 N N . PRO A 1 185 ? -6.897 7.967 1.082 1.00 61.94 185 PRO A N 1
ATOM 1516 C CA . PRO A 1 185 ? -8.293 7.819 0.643 1.00 61.94 185 PRO A CA 1
ATOM 1517 C C . PRO A 1 185 ? -9.014 6.489 0.852 1.00 61.94 185 PRO A C 1
ATOM 1519 O O . PRO A 1 185 ? -10.241 6.495 0.770 1.00 61.94 185 PRO A O 1
ATOM 1522 N N . ASP A 1 186 ? -8.287 5.392 1.044 1.00 64.38 186 ASP A N 1
ATOM 1523 C CA . ASP A 1 186 ? -8.827 4.035 0.926 1.00 64.38 186 ASP A CA 1
ATOM 1524 C C . ASP A 1 186 ? -9.737 3.631 2.095 1.00 64.38 186 ASP A C 1
ATOM 1526 O O . ASP A 1 186 ? -10.512 2.683 1.977 1.00 64.38 186 ASP A O 1
ATOM 1530 N N . GLU A 1 187 ? -9.686 4.349 3.221 1.00 72.44 187 GLU A N 1
ATOM 1531 C CA . GLU A 1 187 ? -10.570 4.095 4.359 1.00 72.44 187 GLU A CA 1
ATOM 1532 C C . GLU A 1 187 ? -11.853 4.961 4.286 1.00 72.44 187 GLU A C 1
ATOM 1534 O O . GLU A 1 187 ? -11.786 6.170 4.021 1.00 72.44 187 GLU A O 1
ATOM 1539 N N . PRO A 1 188 ? -13.045 4.385 4.545 1.00 79.12 188 PRO A N 1
ATOM 1540 C CA . PRO A 1 188 ? -14.299 5.131 4.514 1.00 79.12 188 PRO A CA 1
ATOM 1541 C C . PRO A 1 188 ? -14.324 6.209 5.606 1.00 79.12 188 PRO A C 1
ATOM 1543 O O . PRO A 1 188 ? -14.021 5.960 6.772 1.00 79.12 188 PRO A O 1
ATOM 1546 N N . ARG A 1 189 ? -14.726 7.432 5.237 1.00 84.12 189 ARG A N 1
ATOM 1547 C CA . ARG A 1 189 ? -14.830 8.555 6.180 1.00 84.12 189 ARG A CA 1
ATOM 1548 C C . ARG A 1 189 ? -16.152 8.516 6.929 1.00 84.12 189 ARG A C 1
ATOM 1550 O O . ARG A 1 189 ? -17.219 8.592 6.320 1.00 84.12 189 ARG A O 1
ATOM 1557 N N . LEU A 1 190 ? -16.066 8.488 8.253 1.00 88.31 190 LEU A N 1
ATOM 1558 C CA . LEU A 1 190 ? -17.231 8.516 9.123 1.00 88.31 190 LEU A CA 1
ATOM 1559 C C . LEU A 1 190 ? -17.802 9.939 9.205 1.00 88.31 190 LEU A C 1
ATOM 1561 O O . LEU A 1 190 ? -17.139 10.862 9.682 1.00 88.31 190 LEU A O 1
ATOM 1565 N N . ARG A 1 191 ? -19.034 10.124 8.722 1.00 89.38 191 ARG A N 1
ATOM 1566 C CA . ARG A 1 191 ? -19.788 11.369 8.923 1.00 89.38 191 ARG A CA 1
ATOM 1567 C C . ARG A 1 191 ? -20.354 11.367 10.335 1.00 89.38 191 ARG A C 1
ATOM 1569 O O . ARG A 1 191 ? -20.970 10.383 10.722 1.00 89.38 191 ARG A O 1
ATOM 1576 N N . VAL A 1 192 ? -20.157 12.456 11.069 1.00 91.38 192 VAL A N 1
ATOM 1577 C CA . VAL A 1 192 ? -20.600 12.580 12.464 1.00 91.38 192 VAL A CA 1
ATOM 1578 C C . VAL A 1 192 ? -21.264 13.928 12.706 1.00 91.38 192 VAL A C 1
ATOM 1580 O O . VAL A 1 192 ? -20.867 14.955 12.141 1.00 91.38 192 VAL A O 1
ATOM 1583 N N . THR A 1 193 ? -22.271 13.931 13.565 1.00 92.94 193 THR A N 1
ATOM 1584 C CA . THR A 1 193 ? -22.999 15.111 14.027 1.00 92.94 193 THR A CA 1
ATOM 1585 C C . THR A 1 193 ? -22.763 15.335 15.518 1.00 92.94 193 THR A C 1
ATOM 1587 O O . THR A 1 193 ? -22.246 14.473 16.225 1.00 92.94 193 THR A O 1
ATOM 1590 N N . VAL A 1 194 ? -23.049 16.547 15.996 1.00 93.88 194 VAL A N 1
ATOM 1591 C CA . VAL A 1 194 ? -22.866 16.872 17.415 1.00 93.88 194 VAL A CA 1
ATOM 1592 C C . VAL A 1 194 ? -23.886 16.084 18.232 1.00 93.88 194 VAL A C 1
ATOM 1594 O O . VAL A 1 194 ? -25.075 16.150 17.937 1.00 93.88 194 VAL A O 1
ATOM 1597 N N . GLY A 1 195 ? -23.418 15.372 19.255 1.00 90.25 195 GLY A N 1
ATOM 1598 C CA . GLY A 1 195 ? -24.253 14.494 20.081 1.00 90.25 195 GLY A CA 1
ATOM 1599 C C . GLY A 1 195 ? -24.179 13.011 19.710 1.00 90.25 195 GLY A C 1
ATOM 1600 O O . GLY A 1 195 ? -24.636 12.184 20.495 1.00 90.25 195 GLY A O 1
ATOM 1601 N N . ASP A 1 196 ? -23.553 12.660 18.583 1.00 92.12 196 ASP A N 1
ATOM 1602 C CA . ASP A 1 196 ? -23.272 11.262 18.257 1.00 92.12 196 ASP A CA 1
ATOM 1603 C C . ASP A 1 196 ? -22.219 10.679 19.211 1.00 92.12 196 ASP A C 1
ATOM 1605 O O . ASP A 1 196 ? -21.264 11.358 19.605 1.00 92.12 196 ASP A O 1
ATOM 1609 N N . THR A 1 197 ? -22.364 9.393 19.534 1.00 93.81 197 THR A N 1
ATOM 1610 C CA . THR A 1 197 ? -21.361 8.624 20.281 1.00 93.81 197 THR A CA 1
ATOM 1611 C C . THR A 1 197 ? -20.610 7.715 19.319 1.00 93.81 197 THR A C 1
ATOM 1613 O O . THR A 1 197 ? -21.212 6.898 18.621 1.00 93.81 197 THR A O 1
ATOM 1616 N N . VAL A 1 198 ? -19.284 7.838 19.291 1.00 93.25 198 VAL A N 1
ATOM 1617 C CA . VAL A 1 198 ? -18.401 6.998 18.473 1.00 93.25 198 VAL A CA 1
ATOM 1618 C C . VAL A 1 198 ? -17.598 6.078 19.380 1.00 93.25 198 VAL A C 1
ATOM 1620 O O . VAL A 1 198 ? -16.876 6.542 20.264 1.00 93.25 198 VAL A O 1
ATOM 1623 N N . THR A 1 199 ? -17.688 4.774 19.134 1.00 93.69 199 THR A N 1
ATOM 1624 C CA . THR A 1 199 ? -16.848 3.777 19.796 1.00 93.69 199 THR A CA 1
ATOM 1625 C C . THR A 1 199 ? -15.527 3.672 19.053 1.00 93.69 199 THR A C 1
ATOM 1627 O O . THR A 1 199 ? -15.441 3.198 17.920 1.00 93.69 199 THR A O 1
ATOM 1630 N N . VAL A 1 200 ? -14.475 4.138 19.708 1.00 91.69 200 VAL A N 1
ATOM 1631 C CA . VAL A 1 200 ? -13.118 4.198 19.181 1.00 91.69 200 VAL A CA 1
ATOM 1632 C C . VAL A 1 200 ? -12.396 2.883 19.437 1.00 91.69 200 VAL A C 1
ATOM 1634 O O . VAL A 1 200 ? -12.347 2.394 20.567 1.00 91.69 200 VAL A O 1
ATOM 1637 N N . THR A 1 201 ? -11.788 2.341 18.382 1.00 85.38 201 THR A N 1
ATOM 1638 C CA . THR A 1 201 ? -11.090 1.046 18.385 1.00 85.38 201 THR A CA 1
ATOM 1639 C C . THR A 1 201 ? -9.587 1.172 18.135 1.00 85.38 201 THR A C 1
ATOM 1641 O O . THR A 1 201 ? -8.813 0.334 18.599 1.00 85.38 201 THR A O 1
ATOM 1644 N N . ARG A 1 202 ? -9.144 2.214 17.419 1.00 83.50 202 ARG A N 1
ATOM 1645 C CA . ARG A 1 202 ? -7.728 2.454 17.100 1.00 83.50 202 ARG A CA 1
ATOM 1646 C C . ARG A 1 202 ? -7.421 3.945 17.140 1.00 83.50 202 ARG A C 1
ATOM 1648 O O . ARG A 1 202 ? -8.175 4.751 16.603 1.00 83.50 202 ARG A O 1
ATOM 1655 N N . TRP A 1 203 ? -6.267 4.301 17.693 1.00 82.44 203 TRP A N 1
ATOM 1656 C CA . TRP A 1 203 ? -5.713 5.649 17.597 1.00 82.44 203 TRP A CA 1
ATOM 1657 C C . TRP A 1 203 ? -4.451 5.682 16.731 1.00 82.44 203 TRP A C 1
ATOM 1659 O O . TRP A 1 203 ? -3.768 4.680 16.524 1.00 82.44 203 TRP A O 1
ATOM 1669 N N . SER A 1 204 ? -4.139 6.860 16.222 1.00 79.31 204 SER A N 1
ATOM 1670 C CA . SER A 1 204 ? -2.863 7.246 15.635 1.00 79.31 204 SER A CA 1
ATOM 1671 C C . SER A 1 204 ? -2.548 8.664 16.116 1.00 79.31 204 SER A C 1
ATOM 1673 O O . SER A 1 204 ? -3.391 9.315 16.730 1.00 79.31 204 SER A O 1
ATOM 1675 N N . LYS A 1 205 ? -1.346 9.172 15.831 1.00 77.88 205 LYS A N 1
ATOM 1676 C CA . LYS A 1 205 ? -0.866 10.473 16.325 1.00 77.88 205 LYS A CA 1
ATOM 1677 C C . LYS A 1 205 ? -1.843 11.634 16.069 1.00 77.88 205 LYS A C 1
ATOM 1679 O O . LYS A 1 205 ? -1.922 12.542 16.886 1.00 77.88 205 LYS A O 1
ATOM 1684 N N . HIS A 1 206 ? -2.571 11.603 14.950 1.00 82.25 206 HIS A N 1
ATOM 1685 C CA . HIS A 1 206 ? -3.487 12.678 14.547 1.00 82.25 206 HIS A CA 1
ATOM 1686 C C . HIS A 1 206 ? -4.924 12.207 14.264 1.00 82.25 206 HIS A C 1
ATOM 1688 O O . HIS A 1 206 ? -5.781 13.043 13.997 1.00 82.25 206 HIS A O 1
ATOM 1694 N N . TRP A 1 207 ? -5.195 10.896 14.294 1.00 83.94 207 TRP A N 1
ATOM 1695 C CA . TRP A 1 207 ? -6.468 10.325 13.834 1.00 83.94 207 TRP A CA 1
ATOM 1696 C C . TRP A 1 207 ? -6.962 9.221 14.737 1.00 83.94 207 TRP A C 1
ATOM 1698 O O . TRP A 1 207 ? -6.180 8.471 15.318 1.00 83.94 207 TRP A O 1
ATOM 1708 N N . ILE A 1 208 ? -8.280 9.106 14.792 1.00 87.88 208 ILE A N 1
ATOM 1709 C CA . ILE A 1 208 ? -8.980 8.114 15.582 1.00 87.88 208 ILE A CA 1
ATOM 1710 C C . ILE A 1 208 ? -9.920 7.354 14.650 1.00 87.88 208 ILE A C 1
ATOM 1712 O O . ILE A 1 208 ? -10.570 7.954 13.797 1.00 87.88 208 ILE A O 1
ATOM 1716 N N . TYR A 1 209 ? -9.967 6.038 14.815 1.00 88.38 209 TYR A N 1
ATOM 1717 C CA . TYR A 1 209 ? -10.796 5.132 14.033 1.00 88.38 209 TYR A CA 1
ATOM 1718 C C . TYR A 1 209 ? -11.797 4.463 14.962 1.00 88.38 209 TYR A C 1
ATOM 1720 O O . TYR A 1 209 ? -11.457 4.052 16.077 1.00 88.38 209 TYR A O 1
ATOM 1728 N N . GLY A 1 210 ? -13.031 4.360 14.497 1.00 90.44 210 GLY A N 1
ATOM 1729 C CA . GLY A 1 210 ? -14.133 3.861 15.291 1.00 90.44 210 GLY A CA 1
ATOM 1730 C C . GLY A 1 210 ? -15.399 3.732 14.467 1.00 90.44 210 GLY A C 1
ATOM 1731 O O . GLY A 1 210 ? -15.413 4.017 13.269 1.00 90.44 210 GLY A O 1
ATOM 1732 N N . GLU A 1 211 ? -16.454 3.313 15.141 1.00 91.75 211 GLU A N 1
ATOM 1733 C CA . GLU A 1 211 ? -17.780 3.132 14.569 1.00 91.75 211 GLU A CA 1
ATOM 1734 C C . GLU A 1 211 ? -18.798 3.991 15.316 1.00 91.75 211 GLU A C 1
ATOM 1736 O O . GLU A 1 211 ? -18.676 4.238 16.518 1.00 91.75 211 GLU A O 1
ATOM 1741 N N . LEU A 1 212 ? -19.791 4.485 14.581 1.00 92.00 212 LEU A N 1
ATOM 1742 C CA . LEU A 1 212 ? -20.904 5.227 15.158 1.00 92.00 212 LEU A CA 1
ATOM 1743 C C . LEU A 1 212 ? -21.797 4.241 15.910 1.00 92.00 212 LEU A C 1
ATOM 1745 O O . LEU A 1 212 ? -22.199 3.223 15.343 1.00 92.00 212 LEU A O 1
ATOM 1749 N N . GLN A 1 213 ? -22.114 4.534 17.170 1.00 89.31 213 GLN A N 1
ATOM 1750 C CA . GLN A 1 213 ? -23.082 3.716 17.883 1.00 89.31 213 GLN A CA 1
ATOM 1751 C C . GLN A 1 213 ? -24.463 3.892 17.242 1.00 89.31 213 GLN A C 1
ATOM 1753 O O . GLN A 1 213 ? -24.854 5.020 16.928 1.00 89.31 213 GLN A O 1
ATOM 1758 N N . PRO A 1 214 ? -25.226 2.802 17.052 1.00 83.38 214 PRO A N 1
ATOM 1759 C CA . PRO A 1 214 ? -26.601 2.921 16.604 1.00 83.38 214 PRO A CA 1
ATOM 1760 C C . PRO A 1 214 ? -27.379 3.762 17.618 1.00 83.38 214 PRO A C 1
ATOM 1762 O O . PRO A 1 214 ? -27.222 3.590 18.831 1.00 83.38 214 PRO A O 1
ATOM 1765 N N . ILE A 1 215 ? -28.225 4.669 17.122 1.00 76.69 215 ILE A N 1
ATOM 1766 C CA . ILE A 1 215 ? -29.139 5.437 17.969 1.00 76.69 215 ILE A CA 1
ATOM 1767 C C . ILE A 1 215 ? -29.943 4.415 18.773 1.00 76.69 215 ILE A C 1
ATOM 1769 O O . ILE A 1 215 ? -30.677 3.612 18.196 1.00 76.69 215 ILE A O 1
ATOM 1773 N N . LYS A 1 216 ? -29.793 4.420 20.103 1.00 59.31 216 LYS A N 1
ATOM 1774 C CA . LYS A 1 216 ? -30.674 3.654 20.986 1.00 59.31 216 LYS A CA 1
ATOM 1775 C C . LYS A 1 216 ? -32.073 4.233 20.814 1.00 59.31 216 LYS A C 1
ATOM 1777 O O . LYS A 1 216 ? -32.424 5.202 21.479 1.00 59.31 216 LYS A O 1
ATOM 1782 N N . SER A 1 217 ? -32.866 3.666 19.909 1.00 50.56 217 SER A N 1
ATOM 1783 C CA . SER A 1 217 ? -34.300 3.906 19.888 1.00 50.56 217 SER A CA 1
ATOM 1784 C C . SER A 1 217 ? -34.816 3.475 21.253 1.00 50.56 217 SER A C 1
ATOM 1786 O O . SER A 1 217 ? -34.765 2.292 21.595 1.00 50.56 217 SER A O 1
ATOM 1788 N N . SER A 1 218 ? -35.252 4.428 22.060 1.00 47.38 218 SER A N 1
ATOM 1789 C CA . SER A 1 218 ? -35.955 4.194 23.312 1.00 47.38 218 SER A CA 1
ATOM 1790 C C . SER A 1 218 ? -37.315 3.552 23.017 1.00 47.38 218 SER A C 1
ATOM 1792 O O . SER A 1 218 ? -38.356 4.180 23.144 1.00 47.38 218 SER A O 1
ATOM 1794 N N . PHE A 1 219 ? -37.316 2.282 22.612 1.00 46.75 219 PHE A N 1
ATOM 1795 C CA . PHE A 1 219 ? -38.486 1.418 22.697 1.00 46.75 219 PHE A CA 1
ATOM 1796 C C . PHE A 1 219 ? -38.464 0.736 24.062 1.00 46.75 219 PHE A C 1
ATOM 1798 O O . PHE A 1 219 ? -38.071 -0.416 24.223 1.00 46.75 219 PHE A O 1
ATOM 1805 N N . SER A 1 220 ? -38.891 1.486 25.072 1.00 50.31 220 SER A N 1
ATOM 1806 C CA . SER A 1 220 ? -39.515 0.900 26.249 1.00 50.31 220 SER A CA 1
ATOM 1807 C C . SER A 1 220 ? -40.885 0.364 25.830 1.00 50.31 220 SER A C 1
ATOM 1809 O O . SER A 1 220 ? -41.841 1.127 25.795 1.00 50.31 220 SER A O 1
ATOM 1811 N N . ASN A 1 221 ? -40.994 -0.924 25.509 1.00 39.09 221 ASN A N 1
ATOM 1812 C CA . ASN A 1 221 ? -42.270 -1.634 25.574 1.00 39.09 221 ASN A CA 1
ATOM 1813 C C . ASN A 1 221 ? -42.037 -2.922 26.362 1.00 39.09 221 ASN A C 1
ATOM 1815 O O . ASN A 1 221 ? -41.236 -3.770 25.970 1.00 39.09 221 ASN A O 1
ATOM 1819 N N . GLY A 1 222 ? -42.680 -3.004 27.527 1.00 46.28 222 GLY A N 1
ATOM 1820 C CA . GLY A 1 222 ? -42.524 -4.093 28.479 1.00 46.28 222 GLY A CA 1
ATOM 1821 C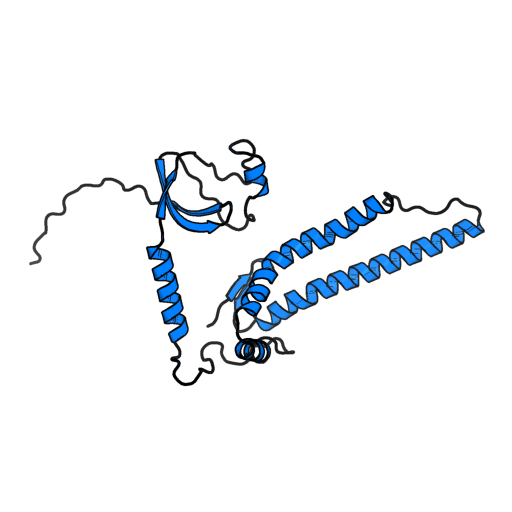 C . GLY A 1 222 ? -42.863 -5.446 27.863 1.00 46.28 222 GLY A C 1
ATOM 1822 O O . GLY A 1 222 ? -43.970 -5.656 27.373 1.00 46.28 222 GLY A O 1
ATOM 1823 N N . LEU A 1 223 ? -41.917 -6.380 27.935 1.00 37.56 223 LEU A N 1
ATOM 1824 C CA . LEU A 1 223 ? -42.206 -7.797 27.770 1.00 37.56 223 LEU A CA 1
ATOM 1825 C C . LEU A 1 223 ? -42.695 -8.347 29.115 1.00 37.56 223 LEU A C 1
ATOM 1827 O O . LEU A 1 223 ? -41.914 -8.529 30.048 1.00 37.56 223 LEU A O 1
ATOM 1831 N N . HIS A 1 224 ? -43.994 -8.631 29.203 1.00 45.50 224 HIS A N 1
ATOM 1832 C CA . HIS A 1 224 ? -44.510 -9.604 30.162 1.00 45.50 224 HIS A CA 1
ATOM 1833 C C . HIS A 1 224 ? -43.973 -11.003 29.805 1.00 45.50 224 HIS A C 1
ATOM 1835 O O . HIS A 1 224 ? -43.983 -11.363 28.625 1.00 45.50 224 HIS A O 1
ATOM 1841 N N . PRO A 1 225 ? -43.552 -11.829 30.780 1.00 43.91 225 PRO A N 1
ATOM 1842 C CA . PRO A 1 225 ? -43.220 -13.224 30.523 1.00 43.91 225 PRO A CA 1
ATOM 1843 C C . PRO A 1 225 ? -44.511 -14.023 30.288 1.00 43.91 225 PRO A C 1
ATOM 1845 O O . PRO A 1 225 ? -45.239 -14.362 31.222 1.00 43.91 225 PRO A O 1
ATOM 1848 N N . GLY A 1 226 ? -44.811 -14.298 29.018 1.00 41.09 226 GLY A N 1
ATOM 1849 C CA . GLY A 1 226 ? -45.839 -15.253 28.615 1.00 41.09 226 GLY A CA 1
ATOM 1850 C C . GLY A 1 226 ? -45.397 -16.677 28.945 1.00 41.09 226 GLY A C 1
ATOM 1851 O O . GLY A 1 226 ? -44.338 -17.122 28.510 1.00 41.09 226 GLY A O 1
ATOM 1852 N N . LYS A 1 227 ? -46.216 -17.364 29.744 1.00 42.78 227 LYS A N 1
ATOM 1853 C CA . LYS A 1 227 ? -46.100 -18.782 30.091 1.00 42.78 227 LYS A CA 1
ATOM 1854 C C . LYS A 1 227 ? -46.100 -19.647 28.826 1.00 42.78 227 LYS A C 1
ATOM 1856 O O . LYS A 1 227 ? -46.997 -19.515 27.998 1.00 42.78 227 LYS A O 1
ATOM 1861 N N . LEU A 1 228 ? -45.125 -20.545 28.727 1.00 42.53 228 LEU A N 1
ATOM 1862 C CA . LEU A 1 228 ? -45.180 -21.713 27.851 1.00 42.53 228 LEU A CA 1
ATO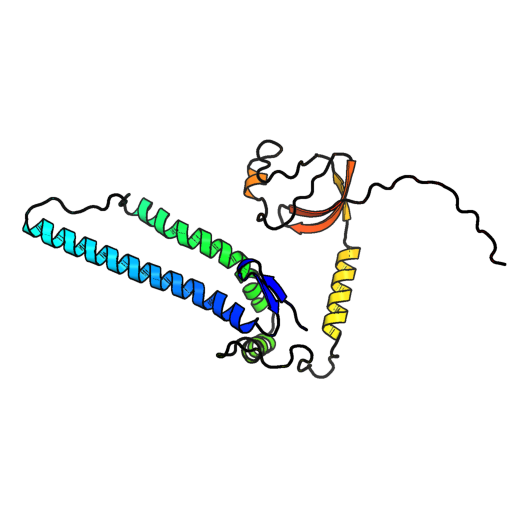M 1863 C C . LEU A 1 228 ? -46.121 -22.740 28.499 1.00 42.53 228 LEU A C 1
ATOM 1865 O O . LEU A 1 228 ? -45.892 -23.127 29.647 1.00 42.53 228 LEU A O 1
ATOM 1869 N N . ASN A 1 229 ? -47.175 -23.115 27.773 1.00 41.28 229 ASN A N 1
ATOM 1870 C CA . ASN A 1 229 ? -47.901 -24.372 27.957 1.00 41.28 229 ASN A CA 1
ATOM 1871 C C . ASN A 1 229 ? -47.280 -25.420 27.035 1.00 41.28 229 ASN A C 1
ATOM 1873 O O . ASN A 1 229 ? -46.930 -25.028 25.896 1.00 41.28 229 ASN A O 1
#

InterPro domains:
  IPR001594 Palmitoyltransferase, DHHC domain [PF01529] (2-57)
  IPR039859 Palmitoyltransferase PFA4/ZDHHC16/ZDHHC20/ERF2-like [PTHR12246] (1-57)

Organism: NCBI:txid34504

Foldseek 3Di:
DAWDAQDVVVNGTQGQFQLQVVVVCLPVVVVVVVVVVVVVVVVVVVVLVVQQVVCVVVVHDRDDDPPCPDDVVVVCVVCVVVCVVVVVSCVVVVVVVVVVVPDDPVVVVVCCVQQNDPVRRGPDPRQDDDDDPPDDSCPVVVVVVVVVVVLVVPKDKDFDQAWDQQDQACCVVDNNVLNVPDDDPPDGGDGDDGGWIWTWRDDDPRDTDTHTDPPPPPPPDDDDDDDDD

Radius of gyration: 28.02 Å; chains: 1; bounding box: 79×57×68 Å